Protein AF-A0A150NX97-F1 (afdb_monomer_lite)

Foldseek 3Di:
DDDDDDDDDDPPPDPDDDDDDDDQDADPQQWWDDQFKIKGFPAKAWADAQVDDPVFIKMKTWMKMWTQDQAKDWDAQQLWWKAFPVRDIWGWDDDDDPQDPAAAGHHTDIHGHGGMDIHITMTTDDQATKMKIKRQGDPDVVCVVVVVTRPIIIHIDHNVVHDYCPVVQVLVVVLLCCLQQAVNVQLPRDDDPPPPPPFADDADPDPVPPPVDCDDHPPVPSVVSNVVVLVVQLVVVQVVDDPDRDDPVRSSVVSSVVSHVCSVVDDDDDSDNGDDPPRPPPD

Structure (mmCIF, N/CA/C/O backbone):
data_AF-A0A150NX97-F1
#
_entry.id   AF-A0A150NX97-F1
#
loop_
_atom_site.group_PDB
_atom_site.id
_atom_site.type_symbol
_atom_site.label_atom_id
_atom_site.label_alt_id
_atom_site.label_comp_id
_atom_site.label_asym_id
_atom_site.label_entity_id
_atom_site.label_seq_id
_atom_site.pdbx_PDB_ins_code
_atom_site.Cartn_x
_atom_site.Cartn_y
_atom_site.Cartn_z
_atom_site.occupancy
_atom_site.B_iso_or_equiv
_atom_site.auth_seq_id
_atom_site.auth_comp_id
_atom_site.auth_asym_id
_atom_site.auth_atom_id
_atom_site.pdbx_PDB_model_num
ATOM 1 N N . MET A 1 1 ? -19.294 58.138 2.658 1.00 40.62 1 MET A N 1
ATOM 2 C CA . MET A 1 1 ? -20.436 57.357 2.135 1.00 40.62 1 MET A CA 1
ATOM 3 C C . MET A 1 1 ? -19.925 56.226 1.256 1.00 40.62 1 MET A C 1
ATOM 5 O O . MET A 1 1 ? -19.405 56.509 0.189 1.00 40.62 1 MET A O 1
ATOM 9 N N . LYS A 1 2 ? -20.057 54.980 1.720 1.00 34.53 2 LYS A N 1
ATOM 10 C CA . LYS A 1 2 ? -20.444 53.776 0.959 1.00 34.53 2 LYS A CA 1
ATOM 11 C C . LYS A 1 2 ? -20.536 52.639 1.983 1.00 34.53 2 LYS A C 1
ATOM 13 O O . LYS A 1 2 ? -19.542 52.267 2.591 1.00 34.53 2 LYS A O 1
ATOM 18 N N . LYS A 1 3 ? -21.769 52.215 2.261 1.00 37.72 3 LYS A N 1
ATOM 19 C CA . LYS A 1 3 ? -22.106 51.090 3.139 1.00 37.72 3 LYS A CA 1
ATOM 20 C C . LYS A 1 3 ? -21.869 49.798 2.361 1.00 37.72 3 LYS A C 1
ATOM 22 O O . LYS A 1 3 ? -22.336 49.723 1.228 1.00 37.72 3 LYS A O 1
ATOM 27 N N . ILE A 1 4 ? -21.253 48.795 2.978 1.00 44.50 4 ILE A N 1
ATOM 28 C CA . ILE A 1 4 ? -21.495 47.391 2.634 1.00 44.50 4 ILE A CA 1
ATOM 29 C C . ILE A 1 4 ? -21.712 46.646 3.948 1.00 44.50 4 ILE A C 1
ATOM 31 O O . ILE A 1 4 ? -20.977 46.811 4.917 1.00 44.50 4 ILE A O 1
ATOM 35 N N . LEU A 1 5 ? -22.830 45.943 3.963 1.00 38.41 5 LEU A N 1
ATOM 36 C CA . LEU A 1 5 ? -23.486 45.266 5.063 1.00 38.41 5 LEU A CA 1
ATOM 37 C C . LEU A 1 5 ? -23.188 43.763 4.946 1.00 38.41 5 LEU A C 1
ATOM 39 O O . LEU A 1 5 ? -23.222 43.237 3.836 1.00 38.41 5 LEU A O 1
ATOM 43 N N . SER A 1 6 ? -23.033 43.118 6.108 1.00 31.05 6 SER A N 1
ATOM 44 C CA . SER A 1 6 ? -23.403 41.715 6.388 1.00 31.05 6 SER A CA 1
ATOM 45 C C . SER A 1 6 ? -22.501 40.603 5.806 1.00 31.05 6 SER A C 1
ATOM 47 O O . SER A 1 6 ? -21.826 40.803 4.812 1.00 31.05 6 SER A O 1
ATOM 49 N N . TYR A 1 7 ? -22.385 39.389 6.355 1.00 34.53 7 TYR A N 1
ATOM 50 C CA . TYR A 1 7 ? -23.131 38.653 7.380 1.00 34.53 7 TYR A CA 1
ATOM 51 C C . TYR A 1 7 ? -22.152 37.769 8.171 1.00 34.53 7 TYR A C 1
ATOM 53 O O . TYR A 1 7 ? -21.388 36.998 7.595 1.00 34.53 7 TYR A O 1
ATOM 61 N N . SER A 1 8 ? -22.229 37.839 9.496 1.00 39.56 8 SER A N 1
ATOM 62 C CA . SER A 1 8 ? -21.724 36.825 10.418 1.00 39.56 8 SER A CA 1
ATOM 63 C C . SER A 1 8 ? -22.666 35.620 10.361 1.00 39.56 8 SER A C 1
ATOM 65 O O . SER A 1 8 ? -23.838 35.747 10.709 1.00 39.56 8 SER A O 1
ATOM 67 N N . ALA A 1 9 ? -22.172 34.456 9.948 1.00 35.88 9 ALA A N 1
ATOM 68 C CA . ALA A 1 9 ? -22.879 33.189 10.101 1.00 35.88 9 ALA A CA 1
ATOM 69 C C . ALA A 1 9 ? -22.038 32.272 10.994 1.00 35.88 9 ALA A C 1
ATOM 71 O O . ALA A 1 9 ? -21.157 31.552 10.532 1.00 35.88 9 ALA A O 1
ATOM 72 N N . LEU A 1 10 ? -22.311 32.339 12.301 1.00 31.98 10 LEU A N 1
ATOM 73 C CA . LEU A 1 10 ? -22.037 31.236 13.217 1.00 31.98 10 LEU A CA 1
ATOM 74 C C . LEU A 1 10 ? -22.868 30.039 12.734 1.00 31.98 10 LEU A C 1
ATOM 76 O O . LEU A 1 10 ? -24.088 30.042 12.888 1.00 31.98 10 LEU A O 1
ATOM 80 N N . LEU A 1 11 ? -22.227 29.009 12.191 1.00 32.22 11 LEU A N 1
ATOM 81 C CA . LEU A 1 11 ? -22.834 27.683 12.108 1.00 32.22 11 LEU A CA 1
ATOM 82 C C . LEU A 1 11 ? -22.484 26.920 13.387 1.00 32.22 11 LEU A C 1
ATOM 84 O O . LEU A 1 11 ? -21.517 26.169 13.462 1.00 32.22 11 LEU A O 1
ATOM 88 N N . LEU A 1 12 ? -23.294 27.165 14.418 1.00 32.88 12 LEU A N 1
ATOM 89 C CA . LEU A 1 12 ? -23.494 26.250 15.537 1.00 32.88 12 LEU A CA 1
ATOM 90 C C . LEU A 1 12 ? -24.233 25.018 14.997 1.00 32.88 12 LEU A C 1
ATOM 92 O O . LEU A 1 12 ? -25.461 25.011 14.943 1.00 32.88 12 LEU A O 1
ATOM 96 N N . SER A 1 13 ? -23.508 23.978 14.580 1.00 32.91 13 SER A N 1
ATOM 97 C CA . SER A 1 13 ? -24.125 22.666 14.375 1.00 32.91 13 SER A CA 1
ATOM 98 C C . SER A 1 13 ? -24.290 21.998 15.738 1.00 32.91 13 SER A C 1
ATOM 100 O O . SER A 1 13 ? -23.352 21.445 16.316 1.00 32.91 13 SER A O 1
ATOM 102 N N . THR A 1 14 ? -25.494 22.110 16.276 1.00 31.14 14 THR A N 1
ATOM 103 C CA . THR A 1 14 ? -25.955 21.418 17.473 1.00 31.14 14 THR A CA 1
ATOM 104 C C . THR A 1 14 ? -25.887 19.903 17.256 1.00 31.14 14 THR A C 1
ATOM 106 O O . THR A 1 14 ? -26.652 19.343 16.474 1.00 31.14 14 THR A O 1
ATOM 109 N N . LEU A 1 15 ? -24.983 19.215 17.966 1.00 31.42 15 LEU A N 1
ATOM 110 C CA . LEU A 1 15 ? -25.108 17.771 18.164 1.00 31.42 15 LEU A CA 1
ATOM 111 C C . LEU A 1 15 ? -26.380 17.534 18.982 1.00 31.42 15 LEU A C 1
ATOM 113 O O . LEU A 1 15 ? -26.430 17.835 20.176 1.00 31.42 15 LEU A O 1
ATOM 117 N N . ALA A 1 16 ? -27.418 17.015 18.333 1.00 32.16 16 ALA A N 1
ATOM 118 C CA . ALA A 1 16 ? -28.579 16.497 19.029 1.00 32.16 16 ALA A CA 1
ATOM 119 C C . ALA A 1 16 ? -28.155 15.257 19.833 1.00 32.16 16 ALA A C 1
ATOM 121 O O . ALA A 1 16 ? -27.844 14.204 19.279 1.00 32.16 16 ALA A O 1
ATOM 122 N N . LEU A 1 17 ? -28.139 15.407 21.157 1.00 34.91 17 LEU A N 1
ATOM 123 C CA . LEU A 1 17 ? -28.172 14.302 22.104 1.00 34.91 17 LEU A CA 1
ATOM 124 C C . LEU A 1 17 ? -29.482 13.532 21.898 1.00 34.91 17 LEU A C 1
ATOM 126 O O . LEU A 1 17 ? -30.558 14.071 22.151 1.00 34.91 17 LEU A O 1
ATOM 130 N N . VAL A 1 18 ? -29.394 12.266 21.492 1.00 33.72 18 VAL A N 1
ATOM 131 C CA . VAL A 1 18 ? -30.476 11.300 21.707 1.00 33.72 18 VAL A CA 1
ATOM 132 C C . VAL A 1 18 ? -30.041 10.369 22.829 1.00 33.72 18 VAL A C 1
ATOM 134 O O . VAL A 1 18 ? -29.070 9.623 22.715 1.00 33.72 18 VAL A O 1
ATOM 137 N N . ALA A 1 19 ? -30.753 10.488 23.943 1.00 27.67 19 ALA A N 1
ATOM 138 C CA . ALA A 1 19 ? -30.593 9.695 25.145 1.00 27.67 19 ALA A CA 1
ATOM 139 C C . ALA A 1 19 ? -31.348 8.354 25.057 1.00 27.67 19 ALA A C 1
ATOM 141 O O . ALA A 1 19 ? -32.422 8.276 24.471 1.00 27.67 19 ALA A O 1
ATOM 142 N N . CYS A 1 20 ? -30.778 7.356 25.744 1.00 28.20 20 CYS A N 1
ATOM 143 C CA . CYS A 1 20 ? -31.352 6.106 26.265 1.00 28.20 20 CYS A CA 1
ATOM 144 C C . CYS A 1 20 ? -32.075 5.134 25.312 1.00 28.20 20 CYS A C 1
ATOM 146 O O . CYS A 1 20 ? -33.243 5.289 24.973 1.00 28.20 20 CYS A O 1
ATOM 148 N N . GLY A 1 21 ? -31.401 4.011 25.053 1.00 24.34 21 GLY A N 1
ATOM 149 C CA . GLY A 1 21 ? -31.996 2.767 24.572 1.00 24.34 21 GLY A CA 1
ATOM 150 C C . GLY A 1 21 ? -30.907 1.727 24.330 1.00 24.34 21 GLY A C 1
ATOM 151 O O . GLY A 1 21 ? -30.270 1.723 23.284 1.00 24.34 21 GLY A O 1
ATOM 152 N N . SER A 1 22 ? -30.652 0.874 25.318 1.00 36.47 22 SER A N 1
ATOM 153 C CA . SER A 1 22 ? -29.710 -0.246 25.258 1.00 36.47 22 SER A CA 1
ATOM 154 C C . SER A 1 22 ? -30.036 -1.202 24.106 1.00 36.47 22 SER A C 1
ATOM 156 O O . SER A 1 22 ? -30.915 -2.047 24.222 1.00 36.47 22 SER A O 1
ATOM 158 N N . SER A 1 23 ? -29.312 -1.072 22.996 1.00 28.42 23 SER A N 1
ATOM 159 C CA . SER A 1 23 ? -29.046 -2.137 22.022 1.00 28.42 23 SER A CA 1
ATOM 160 C C . SER A 1 23 ? -27.896 -1.691 21.113 1.00 28.42 23 SER A C 1
ATOM 162 O O . SER A 1 23 ? -27.943 -0.615 20.519 1.00 28.42 23 SER A O 1
ATOM 164 N N . LYS A 1 24 ? -26.827 -2.498 21.059 1.00 37.28 24 LYS A N 1
ATOM 165 C CA . LYS A 1 24 ? -25.703 -2.349 20.123 1.00 37.28 24 LYS A CA 1
ATOM 166 C C . LYS A 1 24 ? -26.268 -2.249 18.699 1.00 37.28 24 LYS A C 1
ATOM 168 O O . LYS A 1 24 ? -26.710 -3.252 18.148 1.00 37.28 24 LYS A O 1
ATOM 173 N N . LYS A 1 25 ? -26.269 -1.049 18.115 1.00 29.30 25 LYS A N 1
ATOM 174 C CA . LYS A 1 25 ? -26.489 -0.856 16.679 1.00 29.30 25 LYS A CA 1
ATOM 175 C C . LYS A 1 25 ? -25.139 -0.966 15.981 1.00 29.30 25 LYS A C 1
ATOM 177 O O . LYS A 1 25 ? -24.274 -0.120 16.191 1.00 29.30 25 LYS A O 1
ATOM 182 N N . ALA A 1 26 ? -24.979 -2.004 15.165 1.00 34.41 26 ALA A N 1
ATOM 183 C CA . ALA A 1 26 ? -23.977 -2.012 14.109 1.00 34.41 26 ALA A CA 1
ATOM 184 C C . ALA A 1 26 ? -24.237 -0.793 13.208 1.00 34.41 26 ALA A C 1
ATOM 186 O O . ALA A 1 26 ? -25.373 -0.548 12.805 1.00 34.41 26 ALA A O 1
ATOM 187 N N . SER A 1 27 ? -23.210 0.020 12.997 1.00 37.00 27 SER A N 1
ATOM 188 C CA . SER A 1 27 ? -23.302 1.294 12.288 1.00 37.00 27 SER A CA 1
ATOM 189 C C . SER A 1 27 ? -23.028 1.095 10.802 1.00 37.00 27 SER A C 1
ATOM 191 O O . SER A 1 27 ? -21.950 0.638 10.426 1.00 37.00 27 SER A O 1
ATOM 193 N N . ASP A 1 28 ? -23.991 1.482 9.968 1.00 48.56 28 ASP A N 1
ATOM 194 C CA . ASP A 1 28 ? -23.920 1.442 8.500 1.00 48.56 28 ASP A CA 1
ATOM 195 C C . ASP A 1 28 ? -22.892 2.425 7.890 1.00 48.56 28 ASP A C 1
ATOM 197 O O . ASP A 1 28 ? -22.652 2.383 6.689 1.00 48.56 28 ASP A O 1
ATOM 201 N N . ASN A 1 29 ? -22.232 3.275 8.692 1.00 53.91 29 ASN A N 1
ATOM 202 C CA . ASN A 1 29 ? -21.315 4.329 8.219 1.00 53.91 29 ASN A CA 1
ATOM 203 C C . ASN A 1 29 ? -19.839 4.094 8.596 1.00 53.91 29 ASN A C 1
ATOM 205 O O . ASN A 1 29 ? -19.090 5.049 8.814 1.00 53.91 29 ASN A O 1
ATOM 209 N N . GLY A 1 30 ? -19.417 2.834 8.746 1.00 81.06 30 GLY A N 1
ATOM 210 C CA . GLY A 1 30 ? -18.010 2.493 9.001 1.00 81.06 30 GLY A CA 1
ATOM 211 C C . GLY A 1 30 ? -17.450 3.071 10.306 1.00 81.06 30 GLY A C 1
ATOM 212 O O . GLY A 1 30 ? -16.241 3.156 10.458 1.00 81.06 30 GLY A O 1
ATOM 213 N N . THR A 1 31 ? -18.307 3.499 11.239 1.00 91.62 31 THR A N 1
ATOM 214 C CA . THR A 1 31 ? -17.921 4.124 12.514 1.00 91.62 31 THR A CA 1
ATOM 215 C C . THR A 1 31 ? -18.678 3.468 13.651 1.00 91.62 31 THR A C 1
ATOM 217 O O . THR A 1 31 ? -19.902 3.530 13.664 1.00 91.62 31 THR A O 1
ATOM 220 N N . ALA A 1 32 ? -17.992 2.899 14.632 1.00 93.12 32 ALA A N 1
ATOM 221 C CA . ALA A 1 32 ? -18.603 2.329 15.827 1.00 93.12 32 ALA A CA 1
ATOM 222 C C . ALA A 1 32 ? -18.015 2.970 17.087 1.00 93.12 32 ALA A C 1
ATOM 224 O O . ALA A 1 32 ? -16.915 3.519 17.077 1.00 93.12 32 ALA A O 1
ATOM 225 N N . SER A 1 33 ? -18.752 2.931 18.193 1.00 92.12 33 SER A N 1
ATOM 226 C CA . SER A 1 33 ? -18.283 3.511 19.449 1.00 92.12 33 SER A CA 1
ATOM 227 C C . SER A 1 33 ? -18.821 2.780 20.671 1.00 92.12 33 SER A C 1
ATOM 229 O O . SER A 1 33 ? -19.862 2.121 20.640 1.00 92.12 33 SER A O 1
ATOM 231 N N . ASN A 1 34 ? -18.089 2.918 21.769 1.00 88.88 34 ASN A N 1
ATOM 232 C CA . ASN A 1 34 ? -18.514 2.565 23.114 1.00 88.88 34 ASN A CA 1
ATOM 233 C C . ASN A 1 34 ? -18.229 3.749 24.063 1.00 88.88 34 ASN A C 1
ATOM 235 O O . ASN A 1 34 ? -17.967 4.871 23.624 1.00 88.88 34 ASN A O 1
ATOM 239 N N . SER A 1 35 ? -18.300 3.535 25.381 1.00 87.19 35 SER A N 1
ATOM 240 C CA . SER A 1 35 ? -18.064 4.617 26.350 1.00 87.19 35 SER A CA 1
ATOM 241 C C . SER A 1 35 ? -16.623 5.133 26.377 1.00 87.19 35 SER A C 1
ATOM 243 O O . SER A 1 35 ? -16.382 6.211 26.910 1.00 87.19 35 SER A O 1
ATOM 245 N N . ASN A 1 36 ? -15.674 4.358 25.856 1.00 88.50 36 ASN A N 1
ATOM 246 C CA . ASN A 1 36 ? -14.242 4.594 26.002 1.00 88.50 36 ASN A CA 1
ATOM 247 C C . ASN A 1 36 ? -13.598 5.000 24.676 1.00 88.50 36 ASN A C 1
ATOM 249 O O . ASN A 1 36 ? -12.713 5.854 24.665 1.00 88.50 36 ASN A O 1
ATOM 253 N N . PHE A 1 37 ? -14.078 4.456 23.561 1.00 91.62 37 PHE A N 1
ATOM 254 C CA . PHE A 1 37 ? -13.489 4.644 22.246 1.00 91.62 37 PHE A CA 1
ATOM 255 C C . PHE A 1 37 ? -14.552 4.859 21.174 1.00 91.62 37 PHE A C 1
ATOM 257 O O . PHE A 1 37 ? -15.676 4.366 21.260 1.00 91.62 37 PHE A O 1
ATOM 264 N N . GLU A 1 38 ? -14.169 5.601 20.148 1.00 94.12 38 GLU A N 1
ATOM 265 C CA . GLU A 1 38 ? -14.884 5.720 18.883 1.00 94.12 38 GLU A CA 1
ATOM 266 C C . GLU A 1 38 ? -13.883 5.361 17.786 1.00 94.12 38 GLU A C 1
ATOM 268 O O . GLU A 1 38 ? -12.771 5.885 17.766 1.00 94.12 38 GLU A O 1
ATOM 273 N N . VAL A 1 39 ? -14.249 4.413 16.932 1.00 94.94 39 VAL A N 1
ATOM 274 C CA . VAL A 1 39 ? -13.399 3.870 15.874 1.00 94.94 39 VAL A CA 1
ATOM 275 C C . VAL A 1 39 ? -14.120 4.061 14.557 1.00 94.94 39 VAL A C 1
ATOM 277 O O . VAL A 1 39 ? -15.331 3.857 14.477 1.00 94.94 39 VAL A O 1
ATOM 280 N N . SER A 1 40 ? -13.389 4.448 13.521 1.00 94.19 40 SER A N 1
ATOM 281 C CA . SER A 1 40 ? -13.933 4.559 12.175 1.00 94.19 40 SER A CA 1
ATOM 282 C C . SER A 1 40 ? -12.958 4.070 11.119 1.00 94.19 40 SER A C 1
ATOM 284 O O . SER A 1 40 ? -11.756 4.281 11.237 1.00 94.19 40 SER A O 1
ATOM 286 N N . VAL A 1 41 ? -13.494 3.444 10.079 1.00 93.62 41 VAL A N 1
ATOM 287 C CA . VAL A 1 41 ? -12.803 3.147 8.827 1.00 93.62 41 VAL A CA 1
ATOM 288 C C . VAL A 1 41 ? -13.185 4.258 7.856 1.00 93.62 41 VAL A C 1
ATOM 290 O O . VAL A 1 41 ? -14.333 4.333 7.420 1.00 93.62 41 VAL A O 1
ATOM 293 N N . LYS A 1 42 ? -12.250 5.175 7.594 1.00 88.06 42 LYS A N 1
ATOM 294 C CA . LYS A 1 42 ? -12.486 6.355 6.746 1.00 88.06 42 LYS A CA 1
ATOM 295 C C . LYS A 1 42 ? -12.409 6.024 5.264 1.00 88.06 42 LYS A C 1
ATOM 297 O O . LYS A 1 42 ? -13.170 6.585 4.485 1.00 88.06 42 LYS A O 1
ATOM 302 N N . ASP A 1 43 ? -11.485 5.139 4.912 1.00 86.44 43 ASP A N 1
ATOM 303 C CA . ASP A 1 43 ? -11.196 4.738 3.543 1.00 86.44 43 ASP A CA 1
ATOM 304 C C . ASP A 1 43 ? -10.465 3.386 3.530 1.00 86.44 43 ASP A C 1
ATOM 306 O O . ASP A 1 43 ? -10.062 2.876 4.584 1.00 86.44 43 ASP A O 1
ATOM 310 N N . GLY A 1 44 ? -10.279 2.809 2.347 1.00 85.94 44 GLY A N 1
ATOM 311 C CA . GLY A 1 44 ? -9.483 1.608 2.144 1.00 85.94 44 GLY A CA 1
ATOM 312 C C . GLY A 1 44 ? -8.994 1.472 0.706 1.00 85.94 44 GLY A C 1
ATOM 313 O O . GLY A 1 44 ? -9.628 1.949 -0.229 1.00 85.94 44 GLY A O 1
ATOM 314 N N . MET A 1 45 ? -7.851 0.816 0.526 1.00 84.44 45 MET A N 1
ATOM 315 C CA . MET A 1 45 ? -7.272 0.578 -0.797 1.00 84.44 45 MET A CA 1
ATOM 316 C C . MET A 1 45 ? -6.517 -0.744 -0.841 1.00 84.44 45 MET A C 1
ATOM 318 O O . MET A 1 45 ? -5.874 -1.135 0.138 1.00 84.44 45 MET A O 1
ATOM 322 N N . PHE A 1 46 ? -6.563 -1.416 -1.989 1.00 85.38 46 PHE A N 1
ATOM 323 C CA . PHE A 1 46 ? -5.714 -2.576 -2.218 1.00 85.38 46 PHE A CA 1
ATOM 324 C C . PHE A 1 46 ? -4.258 -2.145 -2.423 1.00 85.38 46 PHE A C 1
ATOM 326 O O . PHE A 1 46 ? -3.966 -1.180 -3.130 1.00 85.38 46 PHE A O 1
ATOM 333 N N . VAL A 1 47 ? -3.341 -2.858 -1.773 1.00 82.69 47 VAL A N 1
ATOM 334 C CA . VAL A 1 47 ? -1.899 -2.584 -1.789 1.00 82.69 47 VAL A CA 1
ATOM 335 C C . VAL A 1 47 ? -1.110 -3.848 -2.109 1.00 82.69 47 VAL A C 1
ATOM 337 O O . VAL A 1 47 ? -1.624 -4.960 -2.013 1.00 82.69 47 VAL A O 1
ATOM 340 N N . LEU A 1 48 ? 0.160 -3.678 -2.475 1.00 81.06 48 LEU A N 1
ATOM 341 C CA . LEU A 1 48 ? 1.088 -4.785 -2.678 1.00 81.06 48 LEU A CA 1
ATOM 342 C C . LEU A 1 48 ? 2.321 -4.575 -1.788 1.00 81.06 48 LEU A C 1
ATOM 344 O O . LEU A 1 48 ? 3.248 -3.862 -2.191 1.00 81.06 48 LEU A O 1
ATOM 348 N N . PRO A 1 49 ? 2.333 -5.141 -0.567 1.00 77.00 49 PRO A N 1
ATOM 349 C CA . PRO A 1 49 ? 3.475 -5.024 0.325 1.00 77.00 49 PRO A CA 1
ATOM 350 C C . PRO A 1 49 ? 4.715 -5.684 -0.291 1.00 77.00 49 PRO A C 1
ATOM 352 O O . PRO A 1 49 ? 4.628 -6.676 -1.009 1.00 77.00 49 PRO A O 1
ATOM 355 N N . LYS A 1 50 ? 5.890 -5.112 -0.017 1.00 71.06 50 LYS A N 1
ATOM 356 C CA . LYS A 1 50 ? 7.147 -5.475 -0.691 1.00 71.06 50 LYS A CA 1
ATOM 357 C C . LYS A 1 50 ? 7.562 -6.933 -0.470 1.00 71.06 50 LYS A C 1
ATOM 359 O O . LYS A 1 50 ? 8.073 -7.561 -1.396 1.00 71.06 50 LYS A O 1
ATOM 364 N N . ASP A 1 51 ? 7.416 -7.406 0.760 1.00 73.38 51 ASP A N 1
ATOM 365 C CA . ASP A 1 51 ? 7.968 -8.683 1.218 1.00 73.38 51 ASP A CA 1
ATOM 366 C C . ASP A 1 51 ? 6.892 -9.784 1.301 1.00 73.38 51 ASP A C 1
ATOM 368 O O . ASP A 1 51 ? 7.148 -10.860 1.833 1.00 73.38 51 ASP A O 1
ATOM 372 N N . GLU A 1 52 ? 5.707 -9.516 0.747 1.00 78.94 52 GLU A N 1
ATOM 373 C CA . GLU A 1 52 ? 4.525 -10.374 0.824 1.00 78.94 52 GLU A CA 1
ATOM 374 C C . GLU A 1 52 ? 4.199 -11.043 -0.526 1.00 78.94 52 GLU A C 1
ATOM 376 O O . GLU A 1 52 ? 4.702 -10.647 -1.585 1.00 78.94 52 GLU A O 1
ATOM 381 N N . ASP A 1 53 ? 3.369 -12.090 -0.501 1.00 78.00 53 ASP A N 1
ATOM 382 C CA . ASP A 1 53 ? 3.038 -12.884 -1.687 1.00 78.00 53 ASP A CA 1
ATOM 383 C C . ASP A 1 53 ? 2.175 -12.094 -2.680 1.00 78.00 53 ASP A C 1
ATOM 385 O O . ASP A 1 53 ? 1.011 -11.788 -2.444 1.00 78.00 53 ASP A O 1
ATOM 389 N N . SER A 1 54 ? 2.719 -11.832 -3.867 1.00 76.19 54 SER A N 1
ATOM 390 C CA . SER A 1 54 ? 2.010 -11.108 -4.926 1.00 76.19 54 SER A CA 1
ATOM 391 C C . SER A 1 54 ? 0.767 -11.793 -5.510 1.00 76.19 54 SER A C 1
ATOM 393 O O . SER A 1 54 ? 0.072 -11.169 -6.317 1.00 76.19 54 SER A O 1
ATOM 395 N N . SER A 1 55 ? 0.515 -13.059 -5.162 1.00 81.19 55 SER A N 1
ATOM 396 C CA . SER A 1 55 ? -0.699 -13.796 -5.525 1.00 81.19 55 SER A CA 1
ATOM 397 C C . SER A 1 55 ? -1.851 -13.599 -4.532 1.00 81.19 55 SER A C 1
ATOM 399 O O . SER A 1 55 ? -3.007 -13.841 -4.890 1.00 81.19 55 SER A O 1
ATOM 401 N N . SER A 1 56 ? -1.554 -13.098 -3.332 1.00 89.31 56 SER A N 1
ATOM 402 C CA . SER A 1 56 ? -2.538 -12.724 -2.320 1.00 89.31 56 SER A CA 1
ATOM 403 C C . SER A 1 56 ? -3.049 -11.296 -2.526 1.00 89.31 56 SER A C 1
ATOM 405 O O . SER A 1 56 ? -2.498 -10.500 -3.290 1.00 89.31 56 SER A O 1
ATOM 407 N N . SER A 1 57 ? -4.156 -10.967 -1.859 1.00 91.25 57 SER A N 1
ATOM 408 C CA . SER A 1 57 ? -4.746 -9.626 -1.884 1.00 91.25 57 SER A CA 1
ATOM 409 C C . SER A 1 57 ? -4.578 -8.960 -0.526 1.00 91.25 57 SER A C 1
ATOM 411 O O . SER A 1 57 ? -4.917 -9.548 0.498 1.00 91.25 57 SER A O 1
ATOM 413 N N . TYR A 1 58 ? -4.092 -7.720 -0.518 1.00 91.69 58 TYR A N 1
ATOM 414 C CA . TYR A 1 58 ? -3.854 -6.977 0.716 1.00 91.69 58 TYR A CA 1
ATOM 415 C C . TYR A 1 58 ? -4.658 -5.690 0.728 1.00 91.69 58 TYR A C 1
ATOM 417 O O . TYR A 1 58 ? -4.609 -4.918 -0.227 1.00 91.69 58 TYR A O 1
ATOM 425 N N . LEU A 1 59 ? -5.381 -5.452 1.817 1.00 91.62 59 LEU A N 1
ATOM 426 C CA . LEU A 1 59 ? -6.222 -4.278 2.003 1.00 91.62 59 LEU A CA 1
ATOM 427 C C . LEU A 1 59 ? -5.628 -3.393 3.097 1.00 91.62 59 LEU A C 1
ATOM 429 O O . LEU A 1 59 ? -5.515 -3.804 4.253 1.00 91.62 59 LEU A O 1
ATOM 433 N N . ALA A 1 60 ? -5.265 -2.168 2.728 1.00 90.25 60 ALA A N 1
ATOM 434 C CA . ALA A 1 60 ? -4.902 -1.117 3.663 1.00 90.25 60 ALA A CA 1
ATOM 435 C C . ALA A 1 60 ? -6.162 -0.339 4.051 1.00 90.25 60 ALA A C 1
ATOM 437 O O . ALA A 1 60 ? -6.778 0.302 3.205 1.00 90.25 60 ALA A O 1
ATOM 438 N N . LEU A 1 61 ? -6.536 -0.374 5.328 1.00 91.69 61 LEU A N 1
ATOM 439 C CA . LEU A 1 61 ? -7.677 0.356 5.877 1.00 91.69 61 LEU A CA 1
ATOM 440 C C . LEU A 1 61 ? -7.191 1.615 6.591 1.00 91.69 61 LEU A C 1
ATOM 442 O O . LEU A 1 61 ? -6.352 1.521 7.488 1.00 91.69 61 LEU A O 1
ATOM 446 N N . GLN A 1 62 ? -7.733 2.782 6.239 1.00 90.75 62 GLN A N 1
ATOM 447 C CA . GLN A 1 62 ? -7.483 4.015 6.981 1.00 90.75 62 GLN A CA 1
ATOM 448 C C . GLN A 1 62 ? -8.375 4.042 8.223 1.00 90.75 62 GLN A C 1
ATOM 450 O O . GLN A 1 62 ? -9.558 4.385 8.160 1.00 90.75 62 GLN A O 1
ATOM 455 N N . VAL A 1 63 ? -7.799 3.679 9.364 1.00 93.12 63 VAL A N 1
ATOM 456 C CA . VAL A 1 63 ? -8.504 3.611 10.642 1.00 93.12 63 VAL A CA 1
ATOM 457 C C . VAL A 1 63 ? -8.262 4.901 11.418 1.00 93.12 63 VAL A C 1
ATOM 459 O O . VAL A 1 63 ? -7.131 5.364 11.541 1.00 93.12 63 VAL A O 1
ATOM 462 N N . GLU A 1 64 ? -9.322 5.483 11.969 1.00 93.38 64 GLU A N 1
ATOM 463 C CA . GLU A 1 64 ? -9.253 6.565 12.947 1.00 93.38 64 GLU A CA 1
ATOM 464 C C . GLU A 1 64 ? -9.798 6.077 14.288 1.00 93.38 64 GLU A C 1
ATOM 466 O O . GLU A 1 64 ? -10.912 5.559 14.364 1.00 93.38 64 GLU A O 1
ATOM 471 N N . ILE A 1 65 ? -9.016 6.278 15.348 1.00 94.25 65 ILE A N 1
ATOM 472 C CA . ILE A 1 65 ? -9.366 5.935 16.724 1.00 94.25 65 ILE A CA 1
ATOM 473 C C . ILE A 1 65 ? -9.391 7.215 17.542 1.00 94.25 65 ILE A C 1
ATOM 475 O O . ILE A 1 65 ? -8.414 7.966 17.582 1.00 94.25 65 ILE A O 1
ATOM 479 N N . LYS A 1 66 ? -10.492 7.435 18.250 1.00 94.44 66 LYS A N 1
ATOM 480 C CA . LYS A 1 66 ? -10.684 8.547 19.171 1.00 94.44 66 LYS A CA 1
ATOM 481 C C . LYS A 1 66 ? -10.794 8.045 20.600 1.00 94.44 66 LYS A C 1
ATOM 483 O O . LYS A 1 66 ? -11.565 7.134 20.907 1.00 94.44 66 LYS A O 1
ATOM 488 N N . ASN A 1 67 ? -10.047 8.691 21.489 1.00 93.31 67 ASN A N 1
ATOM 489 C CA . ASN A 1 67 ? -10.072 8.402 22.913 1.00 93.31 67 ASN A CA 1
ATOM 490 C C . ASN A 1 67 ? -11.162 9.229 23.614 1.00 93.31 67 ASN A C 1
ATOM 492 O O . ASN A 1 67 ? -10.992 10.427 23.848 1.00 93.31 67 ASN A O 1
ATOM 496 N N . ASN A 1 68 ? -12.264 8.577 23.987 1.00 91.50 68 ASN A N 1
ATOM 497 C CA . ASN A 1 68 ? -13.355 9.181 24.758 1.00 91.50 68 ASN A CA 1
ATOM 498 C C . ASN A 1 68 ? -13.162 9.041 26.280 1.00 91.50 68 ASN A C 1
ATOM 500 O O . ASN A 1 68 ? -13.954 9.592 27.049 1.00 91.50 68 ASN A O 1
ATOM 504 N N . ARG A 1 69 ? -12.110 8.345 26.733 1.00 87.94 69 ARG A N 1
ATOM 505 C CA . ARG A 1 69 ? -11.751 8.237 28.154 1.00 87.94 69 ARG A CA 1
ATOM 506 C C . ARG A 1 69 ? -11.259 9.581 28.684 1.00 87.94 69 ARG A C 1
ATOM 508 O O . ARG A 1 69 ? -10.887 10.493 27.948 1.00 87.94 69 ARG A O 1
ATOM 515 N N . ASP A 1 70 ? -11.238 9.706 30.003 1.00 87.56 70 ASP A N 1
ATOM 516 C CA . ASP A 1 70 ? -10.781 10.899 30.711 1.00 87.56 70 ASP A CA 1
ATOM 517 C C . ASP A 1 70 ? -9.254 10.986 30.883 1.00 87.56 70 ASP A C 1
ATOM 519 O O . ASP A 1 70 ? -8.750 12.034 31.290 1.00 87.56 70 ASP A O 1
ATOM 523 N N . LYS A 1 71 ? -8.525 9.923 30.533 1.00 87.88 71 LYS A N 1
ATOM 524 C CA . LYS A 1 71 ? -7.063 9.812 30.612 1.00 87.88 71 LYS A CA 1
ATOM 525 C C . LYS A 1 71 ? -6.452 9.544 29.240 1.00 87.88 71 LYS A C 1
ATOM 527 O O . LYS A 1 71 ? -7.142 9.112 28.320 1.00 87.88 71 LYS A O 1
ATOM 532 N N . GLN A 1 72 ? -5.152 9.807 29.108 1.00 89.44 72 GLN A N 1
ATOM 533 C CA . GLN A 1 72 ? -4.372 9.371 27.948 1.00 89.44 72 GLN A CA 1
ATOM 534 C C . GLN A 1 72 ? -4.401 7.845 27.842 1.00 89.44 72 GLN A C 1
ATOM 536 O O . GLN A 1 72 ? -4.451 7.155 28.857 1.00 89.44 72 GLN A O 1
ATOM 541 N N . PHE A 1 73 ? -4.373 7.342 26.614 1.00 86.44 73 PHE A N 1
ATOM 542 C CA . PHE A 1 73 ? -4.416 5.920 26.332 1.00 86.44 73 PHE A CA 1
ATOM 543 C C . PHE A 1 73 ? -3.383 5.558 25.262 1.00 86.44 73 PHE A C 1
ATOM 545 O O . PHE A 1 73 ? -3.271 6.276 24.272 1.00 86.44 73 PHE A O 1
ATOM 552 N N . SER A 1 74 ? -2.647 4.468 25.464 1.00 87.50 74 SER A N 1
ATOM 553 C CA . SER A 1 74 ? -1.636 3.966 24.531 1.00 87.50 74 SER A CA 1
ATOM 554 C C . SER A 1 74 ? -2.085 2.633 23.952 1.00 87.50 74 SER A C 1
ATOM 556 O O . SER A 1 74 ? -2.639 1.810 24.676 1.00 87.50 74 SER A O 1
ATOM 558 N N . PHE A 1 75 ? -1.838 2.414 22.667 1.00 87.06 75 PHE A N 1
ATOM 559 C CA . PHE A 1 75 ? -2.174 1.164 21.990 1.00 87.06 75 PHE A CA 1
ATOM 560 C C . PHE A 1 75 ? -1.092 0.772 20.991 1.00 87.06 75 PHE A C 1
ATOM 562 O O . PHE A 1 75 ? -0.129 1.498 20.734 1.00 87.06 75 PHE A O 1
ATOM 569 N N . THR A 1 76 ? -1.263 -0.417 20.440 1.00 86.38 76 THR A N 1
ATOM 570 C CA . THR A 1 76 ? -0.426 -0.980 19.392 1.00 86.38 76 THR A CA 1
ATOM 571 C C . THR A 1 76 ? -1.304 -1.376 18.214 1.00 86.38 76 THR A C 1
ATOM 573 O O . THR A 1 76 ? -2.500 -1.623 18.370 1.00 86.38 76 THR A O 1
ATOM 576 N N . ASN A 1 77 ? -0.721 -1.499 17.024 1.00 85.31 77 ASN A N 1
ATOM 577 C CA . ASN A 1 77 ? -1.450 -2.007 15.861 1.00 85.31 77 ASN A CA 1
ATOM 578 C C . ASN A 1 77 ? -2.063 -3.406 16.091 1.00 85.31 77 ASN A C 1
ATOM 580 O O . ASN A 1 77 ? -3.091 -3.708 15.504 1.00 85.31 77 ASN A O 1
ATOM 584 N N . ARG A 1 78 ? -1.504 -4.224 16.996 1.00 86.62 78 ARG A N 1
ATOM 585 C CA . ARG A 1 78 ? -2.050 -5.537 17.393 1.00 86.62 78 ARG A CA 1
ATOM 586 C C . ARG A 1 78 ? -3.356 -5.463 18.179 1.00 86.62 78 ARG A C 1
ATOM 588 O O . ARG A 1 78 ? -4.036 -6.478 18.302 1.00 86.62 78 ARG A O 1
ATOM 595 N N . ASP A 1 79 ? -3.697 -4.294 18.718 1.00 89.69 79 ASP A N 1
ATOM 596 C CA . ASP A 1 79 ? -5.007 -4.049 19.323 1.00 89.69 79 ASP A CA 1
ATOM 597 C C . ASP A 1 79 ? -6.084 -3.797 18.250 1.00 89.69 79 ASP A C 1
ATOM 599 O O . ASP A 1 79 ? -7.269 -3.763 18.581 1.00 89.69 79 ASP A O 1
ATOM 603 N N . ILE A 1 80 ? -5.681 -3.636 16.979 1.00 92.44 80 ILE A N 1
ATOM 604 C CA . ILE A 1 80 ? -6.545 -3.502 15.804 1.00 92.44 80 ILE A CA 1
ATOM 605 C C . ILE A 1 80 ? -6.473 -4.810 15.007 1.00 92.44 80 ILE A C 1
ATOM 607 O O . ILE A 1 80 ? -5.491 -5.111 14.328 1.00 92.44 80 ILE A O 1
ATOM 611 N N . THR A 1 81 ? -7.520 -5.616 15.093 1.00 92.62 81 THR A N 1
ATOM 612 C CA . THR A 1 81 ? -7.525 -6.995 14.584 1.00 92.62 81 THR A CA 1
ATOM 613 C C . THR A 1 81 ? -8.684 -7.199 13.634 1.00 92.62 81 THR A C 1
ATOM 615 O O . THR A 1 81 ? -9.746 -6.616 13.834 1.00 92.62 81 THR A O 1
ATOM 618 N N . LEU A 1 82 ? -8.487 -8.010 12.602 1.00 95.69 82 LEU A N 1
ATOM 619 C CA . LEU A 1 82 ? -9.541 -8.352 11.662 1.00 95.69 82 LEU A CA 1
ATOM 620 C C . LEU A 1 82 ? -9.959 -9.805 11.914 1.00 95.69 82 LEU A C 1
ATOM 622 O O . LEU A 1 82 ? -9.101 -10.664 12.095 1.00 95.69 82 LEU A O 1
ATOM 626 N N . TYR A 1 83 ? -11.256 -10.084 11.945 1.00 95.69 83 TYR A N 1
ATOM 627 C CA . TYR A 1 83 ? -11.799 -11.440 12.034 1.00 95.69 83 TYR A CA 1
ATOM 628 C C . TYR A 1 83 ? -12.543 -11.771 10.751 1.00 95.69 83 TYR A C 1
ATOM 630 O O . TYR A 1 83 ? -13.275 -10.932 10.221 1.00 95.69 83 TYR A O 1
ATOM 638 N N . ASN A 1 84 ? -12.322 -12.974 10.227 1.00 94.25 84 ASN A N 1
ATOM 639 C CA . ASN A 1 84 ? -13.053 -13.471 9.065 1.00 94.25 84 ASN A CA 1
ATOM 640 C C . ASN A 1 84 ? -14.416 -14.064 9.474 1.00 94.25 84 ASN A C 1
ATOM 642 O O . ASN A 1 84 ? -14.744 -14.152 10.653 1.00 94.25 84 ASN A O 1
ATOM 646 N N . GLU A 1 85 ? -15.209 -14.520 8.502 1.00 92.19 85 GLU A N 1
ATOM 647 C CA . GLU A 1 85 ? -16.542 -15.105 8.747 1.00 92.19 85 GLU A CA 1
ATOM 648 C C . GLU A 1 85 ? -16.543 -16.381 9.613 1.00 92.19 85 GLU A C 1
ATOM 650 O O . GLU A 1 85 ? -17.605 -16.831 10.040 1.00 92.19 85 GLU A O 1
ATOM 655 N N . LYS A 1 86 ? -15.375 -16.990 9.852 1.00 94.38 86 LYS A N 1
ATOM 656 C CA . LYS A 1 86 ? -15.198 -18.161 10.724 1.00 94.38 86 LYS A CA 1
ATOM 657 C C . LYS A 1 86 ? -14.719 -17.778 12.127 1.00 94.38 86 LYS A C 1
ATOM 659 O O . LYS A 1 86 ? -14.312 -18.660 12.879 1.00 94.38 86 LYS A O 1
ATOM 664 N N . ASP A 1 87 ? -14.722 -16.485 12.451 1.00 91.56 87 ASP A N 1
ATOM 665 C CA . ASP A 1 87 ? -14.147 -15.916 13.672 1.00 91.56 87 ASP A CA 1
ATOM 666 C C . ASP A 1 87 ? -12.640 -16.216 13.831 1.00 91.56 87 ASP A C 1
ATOM 668 O O . ASP A 1 87 ? -12.089 -16.181 14.934 1.00 91.56 87 ASP A O 1
ATOM 672 N N . GLU A 1 88 ? -11.937 -16.503 12.728 1.00 95.25 88 GLU A N 1
ATOM 673 C CA . GLU A 1 88 ? -10.487 -16.683 12.738 1.00 95.25 88 GLU A CA 1
ATOM 674 C C . GLU A 1 88 ? -9.807 -15.314 12.658 1.00 95.25 88 GLU A C 1
ATOM 676 O O . GLU A 1 88 ? -10.163 -14.456 11.842 1.00 95.25 88 GLU A O 1
ATOM 681 N N . LYS A 1 89 ? -8.801 -15.122 13.513 1.00 93.88 89 LYS A N 1
ATOM 682 C CA . LYS A 1 89 ? -8.039 -13.880 13.592 1.00 93.88 89 LYS A CA 1
ATOM 683 C C . LYS A 1 89 ? -7.097 -13.739 12.394 1.00 93.88 89 LYS A C 1
ATOM 685 O O . LYS A 1 89 ? -6.284 -14.622 12.133 1.00 93.88 89 LYS A O 1
ATOM 690 N N . VAL A 1 90 ? -7.147 -12.579 11.751 1.00 94.38 90 VAL A N 1
ATOM 691 C CA . VAL A 1 90 ? -6.193 -12.104 10.750 1.00 94.38 90 VAL A CA 1
ATOM 692 C C . VAL A 1 90 ? -5.370 -10.983 11.382 1.00 94.38 90 VAL A C 1
ATOM 694 O O . VAL A 1 90 ? -5.891 -9.933 11.775 1.00 94.38 90 VAL A O 1
ATOM 697 N N . GLU A 1 91 ? -4.074 -11.231 11.540 1.00 86.88 91 GLU A N 1
ATOM 698 C CA . GLU A 1 91 ? -3.147 -10.261 12.123 1.00 86.88 91 GLU A CA 1
ATOM 699 C C . GLU A 1 91 ? -2.771 -9.182 11.097 1.00 86.88 91 GLU A C 1
ATOM 701 O O . GLU A 1 91 ? -2.680 -9.471 9.901 1.00 86.88 91 GLU A O 1
ATOM 706 N N . PRO A 1 92 ? -2.532 -7.937 11.541 1.00 90.38 92 PRO A N 1
ATOM 707 C CA . PRO A 1 92 ? -2.054 -6.891 10.653 1.00 90.38 92 PRO A CA 1
ATOM 708 C C . PRO A 1 92 ? -0.616 -7.165 10.199 1.00 90.38 92 PRO A C 1
ATOM 710 O O . PRO A 1 92 ? 0.242 -7.570 10.988 1.00 90.38 92 PRO A O 1
ATOM 713 N N . ILE A 1 93 ? -0.339 -6.868 8.934 1.00 87.81 93 ILE A N 1
ATOM 714 C CA . ILE A 1 93 ? 0.997 -6.932 8.344 1.00 87.81 93 ILE A CA 1
ATOM 715 C C . ILE A 1 93 ? 1.800 -5.731 8.822 1.00 87.81 93 ILE A C 1
ATOM 717 O O . ILE A 1 93 ? 1.323 -4.590 8.843 1.00 87.81 93 ILE A O 1
ATOM 721 N N . GLN A 1 94 ? 3.043 -5.986 9.218 1.00 81.00 94 GLN A N 1
ATOM 722 C CA . GLN A 1 94 ? 3.910 -4.940 9.721 1.00 81.00 94 GLN A CA 1
ATOM 723 C C . GLN A 1 94 ? 4.537 -4.157 8.567 1.00 81.00 94 GLN A C 1
ATOM 725 O O . GLN A 1 94 ? 5.473 -4.609 7.914 1.00 81.00 94 GLN A O 1
ATOM 730 N N . MET A 1 95 ? 4.025 -2.950 8.350 1.00 76.06 95 MET A N 1
ATOM 731 C CA . MET A 1 95 ? 4.548 -2.013 7.363 1.00 76.06 95 MET A CA 1
ATOM 732 C C . MET A 1 95 ? 5.555 -1.077 8.031 1.00 76.06 95 MET A C 1
ATOM 734 O O . MET A 1 95 ? 5.214 -0.382 8.986 1.00 76.06 95 MET A O 1
ATOM 738 N N . TYR A 1 96 ? 6.782 -1.033 7.514 1.00 65.75 96 TYR A N 1
ATOM 739 C CA . TYR A 1 96 ? 7.781 -0.042 7.904 1.00 65.75 96 TYR A CA 1
ATOM 740 C C . TYR A 1 96 ? 8.116 0.840 6.706 1.00 65.75 96 TYR A C 1
ATOM 742 O O . TYR A 1 96 ? 8.732 0.379 5.745 1.00 65.75 96 TYR A O 1
ATOM 750 N N . GLU A 1 97 ? 7.762 2.119 6.788 1.00 62.31 97 GLU A N 1
ATOM 751 C CA . GLU A 1 97 ? 8.280 3.136 5.878 1.00 62.31 97 GLU A CA 1
ATOM 752 C C . GLU A 1 97 ? 8.833 4.317 6.660 1.00 62.31 97 GLU A C 1
ATOM 754 O O . GLU A 1 97 ? 8.183 4.880 7.536 1.00 62.31 97 GLU A O 1
ATOM 759 N N . SER A 1 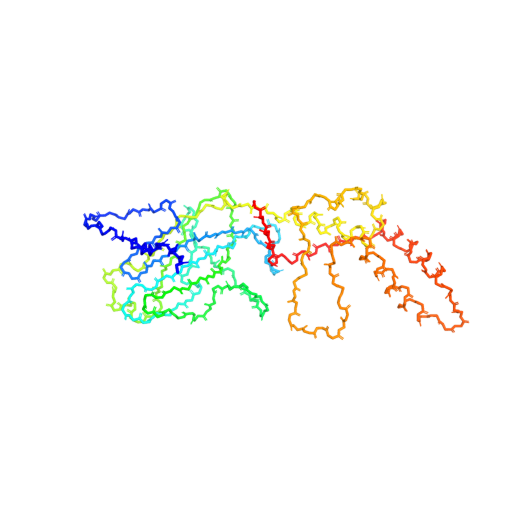98 ? 10.079 4.657 6.350 1.00 51.31 98 SER A N 1
ATOM 760 C CA . SER A 1 98 ? 10.843 5.716 7.006 1.00 51.31 98 SER A CA 1
ATOM 761 C C . SER A 1 98 ? 10.703 7.084 6.328 1.00 51.31 98 SER A C 1
ATOM 763 O O . SER A 1 98 ? 11.222 8.064 6.854 1.00 51.31 98 SER A O 1
ATOM 765 N N . ASP A 1 99 ? 10.053 7.148 5.166 1.00 53.22 99 ASP A N 1
ATOM 766 C CA . ASP A 1 99 ? 10.078 8.275 4.224 1.00 53.22 99 ASP A CA 1
ATOM 767 C C . ASP A 1 99 ? 8.687 8.757 3.771 1.00 53.22 99 ASP A C 1
ATOM 769 O O . ASP A 1 99 ? 8.581 9.796 3.117 1.00 53.22 99 ASP A O 1
ATOM 773 N N . SER A 1 100 ? 7.596 8.064 4.113 1.00 53.38 100 SER A N 1
ATOM 774 C CA . SER A 1 100 ? 6.296 8.403 3.541 1.00 53.38 100 SER A CA 1
ATOM 775 C C . SER A 1 100 ? 5.517 9.446 4.347 1.00 53.38 100 SER A C 1
ATOM 777 O O . SER A 1 100 ? 5.395 9.416 5.571 1.00 53.38 100 SER A O 1
ATOM 779 N N . LYS A 1 101 ? 4.894 10.379 3.612 1.00 61.28 101 LYS A N 1
ATOM 780 C CA . LYS A 1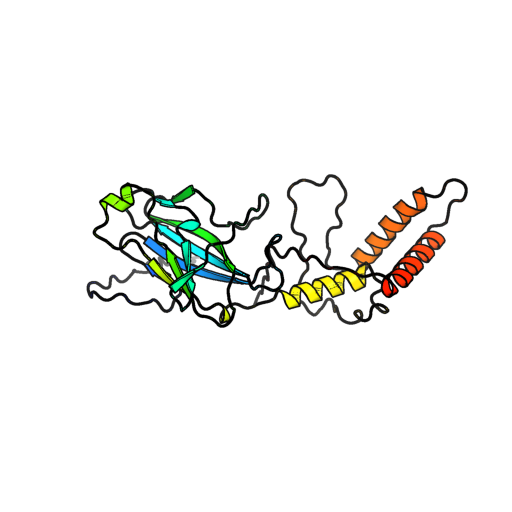 101 ? 3.853 11.303 4.111 1.00 61.28 101 LYS A CA 1
ATOM 781 C C . LYS A 1 101 ? 2.624 10.575 4.657 1.00 61.28 101 LYS A C 1
ATOM 783 O O . LYS A 1 101 ? 1.707 11.216 5.172 1.00 61.28 101 LYS A O 1
ATOM 788 N N . THR A 1 102 ? 2.580 9.261 4.505 1.00 70.00 102 THR A N 1
ATOM 789 C CA . THR A 1 102 ? 1.459 8.456 4.921 1.00 70.00 102 THR A CA 1
ATOM 790 C C . THR A 1 102 ? 1.771 7.745 6.219 1.00 70.00 102 THR A C 1
ATOM 792 O O . THR A 1 102 ? 2.756 7.030 6.360 1.00 70.00 102 THR A O 1
ATOM 795 N N . LYS A 1 103 ? 0.873 7.929 7.179 1.00 78.38 103 LYS A N 1
ATOM 796 C CA . LYS A 1 103 ? 1.000 7.341 8.500 1.00 78.38 103 LYS A CA 1
ATOM 797 C C . LYS A 1 103 ? 0.412 5.929 8.505 1.00 78.38 103 LYS A C 1
ATOM 799 O O . LYS A 1 103 ? -0.797 5.774 8.334 1.00 78.38 103 LYS A O 1
ATOM 804 N N . PHE A 1 104 ? 1.241 4.921 8.750 1.00 84.62 104 PHE A N 1
ATOM 805 C CA . PHE A 1 104 ? 0.781 3.607 9.205 1.00 84.62 104 PHE A CA 1
ATOM 806 C C . PHE A 1 104 ? 0.605 3.627 10.727 1.00 84.62 104 PHE A C 1
ATOM 808 O O . PHE A 1 104 ? 1.302 4.372 11.421 1.00 84.62 104 PHE A O 1
ATOM 815 N N . MET A 1 105 ? -0.345 2.852 11.251 1.00 85.69 105 MET A N 1
ATOM 816 C CA . MET A 1 105 ? -0.478 2.698 12.700 1.00 85.69 105 MET A CA 1
ATOM 817 C C . MET A 1 105 ? 0.724 1.929 13.233 1.00 85.69 105 MET A C 1
ATOM 819 O O . MET A 1 105 ? 0.940 0.772 12.868 1.00 85.69 105 MET A O 1
ATOM 823 N N . ASP A 1 106 ? 1.487 2.585 14.099 1.00 73.06 106 ASP A N 1
ATOM 824 C CA . ASP A 1 106 ? 2.717 2.045 14.662 1.00 73.06 106 ASP A CA 1
ATOM 825 C C . ASP A 1 106 ? 2.526 1.607 16.121 1.00 73.06 106 ASP A C 1
ATOM 827 O O . ASP A 1 106 ? 1.519 1.873 16.786 1.00 73.06 106 ASP A O 1
ATOM 831 N N . TYR A 1 107 ? 3.522 0.895 16.620 1.00 66.44 107 TYR A N 1
ATOM 832 C CA . TYR A 1 107 ? 3.639 0.477 17.994 1.00 66.44 107 TYR A CA 1
ATOM 833 C C . TYR A 1 107 ? 3.833 1.682 18.931 1.00 66.44 107 TYR A C 1
ATOM 835 O O . TYR A 1 107 ? 4.821 2.407 18.838 1.00 66.44 107 TYR A O 1
ATOM 843 N N . GLY A 1 108 ? 2.930 1.858 19.901 1.00 69.88 108 GLY A N 1
ATOM 844 C CA . GLY A 1 108 ? 3.103 2.827 20.990 1.00 69.88 108 GLY A CA 1
ATOM 845 C C . GLY A 1 108 ? 2.461 4.197 20.765 1.00 69.88 108 GLY A C 1
ATOM 846 O O . GLY A 1 108 ? 2.717 5.122 21.546 1.00 69.88 108 GLY A O 1
ATOM 847 N N . ASP A 1 109 ? 1.598 4.339 19.755 1.00 78.06 109 ASP A N 1
ATOM 848 C CA . ASP A 1 109 ? 0.788 5.545 19.594 1.00 78.06 109 ASP A CA 1
ATOM 849 C C . ASP A 1 109 ? -0.034 5.801 20.870 1.00 78.06 109 ASP A C 1
ATOM 851 O O . ASP A 1 109 ? -0.641 4.906 21.465 1.00 78.06 109 ASP A O 1
ATOM 855 N N . SER A 1 110 ? -0.024 7.056 21.321 1.00 87.00 110 SER A N 1
ATOM 856 C CA . SER A 1 110 ? -0.695 7.475 22.549 1.00 87.00 110 SER A CA 1
ATOM 857 C C . SER A 1 110 ? -1.644 8.632 22.274 1.00 87.00 110 SER A C 1
ATOM 859 O O . SER A 1 110 ? -1.251 9.679 21.765 1.00 87.00 110 SER A O 1
ATOM 861 N N . ILE A 1 111 ? -2.903 8.463 22.658 1.00 91.19 111 ILE A N 1
ATOM 862 C CA . ILE A 1 111 ? -3.999 9.376 22.356 1.00 91.19 111 ILE A CA 1
ATOM 863 C C . ILE A 1 111 ? -4.435 10.073 23.647 1.00 91.19 111 ILE A C 1
ATOM 865 O O . ILE A 1 111 ? -4.938 9.439 24.578 1.00 91.19 111 ILE A O 1
ATOM 869 N N . SER A 1 112 ? -4.263 11.392 23.730 1.00 93.31 112 SER A N 1
ATOM 870 C CA . SER A 1 112 ? -4.787 12.186 24.851 1.00 93.31 112 SER A CA 1
ATOM 871 C C . SER A 1 112 ? -6.324 12.215 24.867 1.00 93.31 112 SER A C 1
ATOM 873 O O . SER A 1 112 ? -6.973 11.971 23.850 1.00 93.31 112 SER A O 1
ATOM 875 N N . LYS A 1 113 ? -6.916 12.572 26.014 1.00 93.31 113 LYS A N 1
ATOM 876 C CA . LYS A 1 113 ? -8.372 12.720 26.181 1.00 93.31 113 LYS A CA 1
ATOM 877 C C . LYS A 1 113 ? -9.004 13.552 25.058 1.00 93.31 113 LYS A C 1
ATOM 879 O O . LYS A 1 113 ? -8.598 14.690 24.816 1.00 93.31 113 LYS A O 1
ATOM 884 N N . GLY A 1 114 ? -10.042 13.002 24.431 1.00 93.00 114 GLY A N 1
ATOM 885 C CA . GLY A 1 114 ? -10.836 13.656 23.391 1.00 93.00 114 GLY A CA 1
ATOM 886 C C . GLY A 1 114 ? -10.096 13.885 22.073 1.00 93.00 114 GLY A C 1
ATOM 887 O O . GLY A 1 114 ? -10.601 14.618 21.223 1.00 93.00 114 GLY A O 1
ATOM 888 N N . LYS A 1 115 ? -8.895 13.321 21.907 1.00 96.19 115 LYS A N 1
ATOM 889 C CA . LYS A 1 115 ? -8.118 13.391 20.667 1.00 96.19 115 LYS A CA 1
ATOM 890 C C . LYS A 1 115 ? -8.302 12.121 19.845 1.00 96.19 115 LYS A C 1
ATOM 892 O O . LYS A 1 115 ? -8.751 11.099 20.366 1.00 96.19 115 LYS A O 1
ATOM 897 N N . SER A 1 116 ? -7.928 12.223 18.576 1.00 94.50 116 SER A N 1
ATOM 898 C CA . SER A 1 116 ? -7.948 11.122 17.623 1.00 94.50 116 SER A CA 1
ATOM 899 C C . SER A 1 116 ? -6.569 10.911 17.023 1.00 94.50 116 SER A C 1
ATOM 901 O O . SER A 1 116 ? -5.772 11.846 16.926 1.00 94.50 116 SER A O 1
ATOM 903 N N . VAL A 1 117 ? -6.321 9.686 16.587 1.00 92.06 117 VAL A N 1
ATOM 904 C CA . VAL A 1 117 ? -5.210 9.321 15.716 1.00 92.06 117 VAL A CA 1
ATOM 905 C C . VAL A 1 117 ? -5.778 8.602 14.502 1.00 92.06 117 VAL A C 1
ATOM 907 O O . VAL A 1 117 ? -6.719 7.824 14.638 1.00 92.06 117 VAL A O 1
ATOM 910 N N . ALA A 1 118 ? -5.219 8.873 13.328 1.00 90.00 118 ALA A N 1
ATOM 911 C CA . ALA A 1 118 ? -5.588 8.212 12.086 1.00 90.00 118 ALA A CA 1
ATOM 912 C C . ALA A 1 118 ? -4.339 7.667 11.394 1.00 90.00 118 ALA A C 1
ATOM 914 O O . ALA A 1 118 ? -3.274 8.287 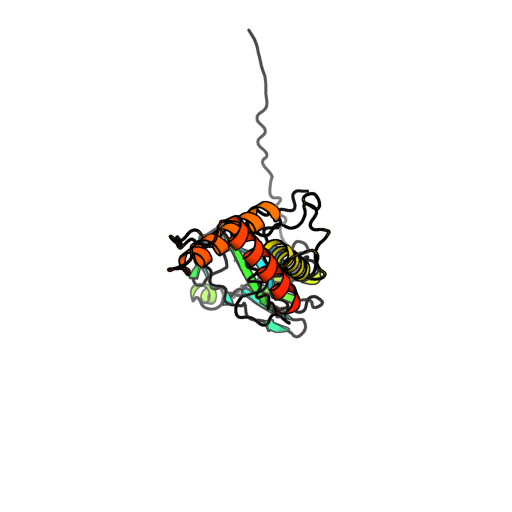11.453 1.00 90.00 118 ALA A O 1
ATOM 915 N N . GLY A 1 119 ? -4.479 6.518 10.746 1.00 87.25 119 GLY A N 1
ATOM 916 C CA . GLY A 1 119 ? -3.386 5.825 10.081 1.00 87.25 119 GLY A CA 1
ATOM 917 C C . GLY A 1 119 ? -3.858 4.546 9.404 1.00 87.25 119 GLY A C 1
ATOM 918 O O . GLY A 1 119 ? -4.958 4.061 9.667 1.00 87.25 119 GLY A O 1
ATOM 919 N N . TYR A 1 120 ? -3.029 4.014 8.515 1.00 88.94 120 TYR A N 1
ATOM 920 C CA . TYR A 1 120 ? -3.327 2.782 7.796 1.00 88.94 120 TYR A CA 1
ATOM 921 C C . TYR A 1 120 ? -2.939 1.540 8.597 1.00 88.94 120 TYR A C 1
ATOM 923 O O . TYR A 1 120 ? -1.888 1.504 9.238 1.00 88.94 120 TYR A O 1
ATOM 931 N N . VAL A 1 121 ? -3.770 0.506 8.501 1.00 91.44 121 VAL A N 1
ATOM 932 C CA . VAL A 1 121 ? -3.468 -0.859 8.947 1.00 91.44 121 VAL A CA 1
ATOM 933 C C . VAL A 1 121 ? -3.698 -1.797 7.770 1.00 91.44 121 VAL A C 1
ATOM 935 O O . VAL A 1 121 ? -4.691 -1.644 7.062 1.00 91.44 121 VAL A O 1
ATOM 938 N N . VAL A 1 122 ? -2.777 -2.727 7.526 1.00 91.38 122 VAL A N 1
ATOM 939 C CA . VAL A 1 122 ? -2.792 -3.584 6.332 1.00 91.38 122 VAL A CA 1
ATOM 940 C C . VAL A 1 122 ? -3.069 -5.027 6.726 1.00 91.38 122 VAL A C 1
ATOM 942 O O . VAL A 1 122 ? -2.455 -5.524 7.665 1.00 91.38 122 VAL A O 1
ATOM 945 N N . TYR A 1 123 ? -3.959 -5.695 5.996 1.00 94.00 123 TYR A N 1
ATOM 946 C CA . TYR A 1 123 ? -4.323 -7.096 6.214 1.00 94.00 123 TYR A CA 1
ATOM 947 C C . TYR A 1 123 ? -4.299 -7.870 4.899 1.00 94.00 123 TYR A C 1
ATOM 949 O O . TYR A 1 123 ? -4.650 -7.321 3.855 1.00 94.00 123 TYR A O 1
ATOM 957 N N . GLU A 1 124 ? -3.943 -9.151 4.956 1.00 95.00 124 GLU A N 1
ATOM 958 C CA . GLU A 1 124 ? -4.255 -10.097 3.883 1.00 95.00 124 GLU A CA 1
ATOM 959 C C . GLU A 1 124 ? -5.750 -10.437 3.924 1.00 95.00 124 GLU A C 1
ATOM 961 O O . GLU A 1 124 ? -6.291 -10.751 4.985 1.00 95.00 124 GLU A O 1
ATOM 966 N N . VAL A 1 125 ? -6.437 -10.345 2.785 1.00 95.31 125 VAL A N 1
ATOM 967 C CA . VAL A 1 125 ? -7.888 -10.546 2.693 1.00 95.31 125 VAL A CA 1
ATOM 968 C C . VAL A 1 125 ? -8.279 -11.341 1.450 1.00 95.31 125 VAL A C 1
ATOM 970 O O . VAL A 1 125 ? -7.632 -11.268 0.409 1.00 95.31 125 VAL A O 1
ATOM 973 N N . ASP A 1 126 ? -9.408 -12.038 1.527 1.00 94.94 126 ASP A N 1
ATOM 974 C CA . ASP A 1 126 ? -10.182 -12.453 0.362 1.00 94.94 126 ASP A CA 1
ATOM 975 C C . ASP A 1 126 ? -11.121 -11.302 -0.027 1.00 94.94 126 ASP A C 1
ATOM 977 O O . ASP A 1 126 ? -11.899 -10.801 0.790 1.00 94.94 126 ASP A O 1
ATOM 981 N N . LYS A 1 127 ? -11.060 -10.884 -1.293 1.00 91.75 127 LYS A N 1
ATOM 982 C CA . LYS A 1 127 ? -11.836 -9.762 -1.839 1.00 91.75 127 LYS A CA 1
ATOM 983 C C . LYS A 1 127 ? -13.351 -9.946 -1.720 1.00 91.75 127 LYS A C 1
ATOM 985 O O . LYS A 1 127 ? -14.073 -8.953 -1.690 1.00 91.75 127 LYS A O 1
ATOM 990 N N . ASN A 1 128 ? -13.831 -11.189 -1.687 1.00 92.38 128 ASN A N 1
ATOM 991 C CA . ASN A 1 128 ? -15.260 -11.506 -1.699 1.00 92.38 128 ASN A CA 1
ATOM 992 C C . ASN A 1 128 ? -15.812 -11.903 -0.323 1.00 92.38 128 ASN A C 1
ATOM 994 O O . ASN A 1 128 ? -17.023 -12.099 -0.194 1.00 92.38 128 ASN A O 1
ATOM 998 N N . ALA A 1 129 ? -14.956 -12.030 0.691 1.00 94.38 129 ALA A N 1
ATOM 999 C CA . ALA A 1 129 ? -15.366 -12.382 2.046 1.00 94.38 129 ALA A CA 1
ATOM 1000 C C . ALA A 1 129 ? -15.825 -11.150 2.841 1.00 94.38 129 ALA A C 1
ATOM 1002 O O . ALA A 1 129 ? -15.528 -10.009 2.485 1.00 94.38 129 ALA A O 1
ATOM 1003 N N . LYS A 1 130 ? -16.551 -11.367 3.942 1.00 94.38 130 LYS A N 1
ATOM 1004 C CA . LYS A 1 130 ? -16.846 -10.321 4.929 1.00 94.38 130 LYS A CA 1
ATOM 1005 C C . LYS A 1 130 ? -15.941 -10.460 6.145 1.00 94.38 130 LYS A C 1
ATOM 1007 O O . LYS A 1 130 ? -15.540 -11.558 6.525 1.00 94.38 130 LYS A O 1
ATOM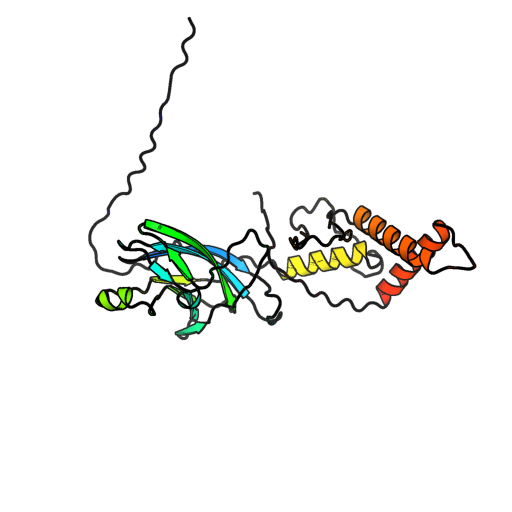 1012 N N . TYR A 1 131 ? -15.650 -9.325 6.764 1.00 96.44 131 TYR A N 1
ATOM 1013 C CA . TYR A 1 131 ? -14.782 -9.253 7.928 1.00 96.44 131 TYR A CA 1
ATOM 1014 C C . TYR A 1 131 ? -15.375 -8.354 9.010 1.00 96.44 131 TYR A C 1
ATOM 1016 O O . TYR A 1 131 ? -16.239 -7.511 8.745 1.00 96.44 131 TYR A O 1
ATOM 1024 N N . GLU A 1 132 ? -14.866 -8.493 10.228 1.00 95.62 132 GLU A N 1
ATOM 1025 C CA . GLU A 1 132 ? -15.120 -7.572 11.330 1.00 95.62 132 GLU A CA 1
ATOM 1026 C C . GLU A 1 132 ? -13.788 -7.039 11.867 1.00 95.62 132 GLU A C 1
ATOM 1028 O O . GLU A 1 132 ? -12.907 -7.795 12.270 1.00 95.62 132 GLU A O 1
ATOM 1033 N N . LEU A 1 133 ? -13.612 -5.719 11.818 1.00 95.75 133 LEU A N 1
ATOM 1034 C CA . LEU A 1 133 ? -12.472 -5.017 12.390 1.00 95.75 133 LEU A CA 1
ATOM 1035 C C . LEU A 1 133 ? -12.778 -4.705 13.850 1.00 95.75 133 LEU A C 1
ATOM 1037 O O . LEU A 1 133 ? -13.718 -3.966 14.143 1.00 95.75 133 LEU A O 1
ATOM 1041 N N . HIS A 1 134 ? -11.954 -5.224 14.746 1.00 93.88 134 HIS A N 1
ATOM 1042 C CA . HIS A 1 134 ? -12.049 -5.026 16.180 1.00 93.88 134 HIS A CA 1
ATOM 1043 C C . HIS A 1 134 ? -10.918 -4.146 16.680 1.00 93.88 134 HIS A C 1
ATOM 1045 O O . HIS A 1 134 ? -9.745 -4.394 16.392 1.00 93.88 134 HIS A O 1
ATOM 1051 N N . PHE A 1 135 ? -11.277 -3.166 17.500 1.00 92.56 135 PHE A N 1
ATOM 1052 C CA . PHE A 1 135 ? -10.348 -2.461 18.363 1.00 92.56 135 PHE A CA 1
ATOM 1053 C C . PHE A 1 135 ? -10.573 -2.897 19.806 1.00 92.56 135 PHE A C 1
ATOM 1055 O O . PHE A 1 135 ? -11.513 -2.444 20.464 1.00 92.56 135 PHE A O 1
ATOM 1062 N N . ALA A 1 136 ? -9.710 -3.787 20.289 1.00 88.75 136 ALA A N 1
ATOM 1063 C CA . ALA A 1 136 ? -9.861 -4.450 21.579 1.00 88.75 136 ALA A CA 1
ATOM 1064 C C . ALA A 1 136 ? -8.569 -4.351 22.404 1.00 88.75 136 ALA A C 1
ATOM 1066 O O . ALA A 1 136 ? -7.877 -5.352 22.613 1.00 88.75 136 ALA A O 1
ATOM 1067 N N . PRO A 1 137 ? -8.222 -3.148 22.895 1.00 84.44 137 PRO A N 1
ATOM 1068 C CA . PRO A 1 137 ? -7.008 -2.984 23.669 1.00 84.44 137 PRO A CA 1
ATOM 1069 C C . PRO A 1 137 ? -7.112 -3.739 24.998 1.00 84.44 137 PRO A C 1
ATOM 1071 O O . PRO A 1 137 ? -8.100 -3.611 25.723 1.00 84.44 137 PRO A O 1
ATOM 1074 N N . SER A 1 138 ? -6.098 -4.549 25.312 1.00 67.56 138 SER A N 1
ATOM 1075 C CA . SER A 1 138 ? -6.139 -5.478 26.460 1.00 67.56 138 SER A CA 1
ATOM 1076 C C . SER A 1 138 ? -4.890 -5.467 27.349 1.00 67.56 138 SER A C 1
ATOM 1078 O O . SER A 1 138 ? -4.919 -5.997 28.464 1.00 67.56 138 SER A O 1
ATOM 1080 N N . PHE A 1 139 ? -3.800 -4.844 26.896 1.00 60.56 139 PHE A N 1
ATOM 1081 C CA . PHE A 1 139 ? -2.490 -4.981 27.537 1.00 60.56 139 PHE A CA 1
ATOM 1082 C C . PHE A 1 139 ? -2.250 -4.062 28.741 1.00 60.56 139 PHE A C 1
ATOM 1084 O O . PHE A 1 139 ? -1.434 -4.405 29.597 1.00 60.56 139 PHE A O 1
ATOM 1091 N N . TYR A 1 140 ? -2.956 -2.936 28.859 1.00 62.28 140 TYR A N 1
ATOM 1092 C CA . TYR A 1 140 ? -2.647 -1.932 29.881 1.00 62.28 140 TYR A CA 1
ATOM 1093 C C . TYR A 1 140 ? -3.515 -2.067 31.147 1.00 62.28 140 TYR A C 1
ATOM 1095 O O . TYR A 1 140 ? -4.708 -2.364 31.093 1.00 62.28 140 TYR A O 1
ATOM 1103 N N . GLU A 1 141 ? -2.904 -1.891 32.323 1.00 56.44 141 GLU A N 1
ATOM 1104 C CA . GLU A 1 141 ? -3.552 -2.096 33.633 1.00 56.44 141 GLU A CA 1
ATOM 1105 C C . GLU A 1 141 ? -4.753 -1.167 33.866 1.00 56.44 141 GLU A C 1
ATOM 1107 O O . GLU A 1 141 ? -5.752 -1.564 34.464 1.00 56.44 141 GLU A O 1
ATOM 1112 N N . ASP A 1 142 ? -4.715 0.038 33.303 1.00 59.34 142 ASP A N 1
ATOM 1113 C CA . ASP A 1 142 ? -5.793 1.027 33.352 1.00 59.34 142 ASP A CA 1
ATOM 1114 C C . ASP A 1 142 ? -7.053 0.593 32.572 1.00 59.34 142 ASP A C 1
ATOM 1116 O O . ASP A 1 142 ? -8.157 1.088 32.829 1.00 59.34 142 ASP A O 1
ATOM 1120 N N . ILE A 1 143 ? -6.908 -0.350 31.636 1.00 57.88 143 ILE A N 1
ATOM 1121 C CA . ILE A 1 143 ? -8.016 -1.029 30.953 1.00 57.88 143 ILE A CA 1
ATOM 1122 C C . ILE A 1 143 ? -8.591 -2.143 31.834 1.00 57.88 143 ILE A C 1
ATOM 1124 O O . ILE A 1 143 ? -9.811 -2.327 31.873 1.00 57.88 143 ILE A O 1
ATOM 1128 N N . LYS A 1 144 ? -7.749 -2.852 32.599 1.00 55.38 144 LYS A N 1
ATOM 1129 C CA . LYS A 1 144 ? -8.192 -3.914 33.519 1.00 55.38 144 LYS A CA 1
ATOM 1130 C C . LYS A 1 144 ? -9.018 -3.368 34.686 1.00 55.38 144 LYS A C 1
ATOM 1132 O O . LYS A 1 144 ? -9.979 -4.017 35.094 1.00 55.38 144 LYS A O 1
ATOM 1137 N N . GLU A 1 145 ? -8.723 -2.165 35.177 1.00 50.88 145 GLU A N 1
ATOM 1138 C CA . GLU A 1 145 ? -9.500 -1.536 36.261 1.00 50.88 145 GLU A CA 1
ATOM 1139 C C . GLU A 1 145 ? -10.920 -1.103 35.846 1.00 50.88 145 GLU A C 1
ATOM 1141 O O . GLU A 1 145 ? -11.807 -0.987 36.689 1.00 50.88 145 GLU A O 1
ATOM 1146 N N . THR A 1 146 ? -11.177 -0.906 34.548 1.00 50.88 146 THR A N 1
ATOM 1147 C CA . THR A 1 146 ? -12.504 -0.535 34.010 1.00 50.88 146 THR A CA 1
ATOM 1148 C C . THR A 1 146 ? -13.283 -1.722 33.420 1.00 50.88 146 THR A C 1
ATOM 1150 O O . THR A 1 146 ? -14.351 -1.526 32.834 1.00 50.88 146 THR A O 1
ATOM 1153 N N . SER A 1 147 ? -12.796 -2.951 33.643 1.00 49.97 147 SER A N 1
ATOM 1154 C CA . SER A 1 147 ? -13.219 -4.249 33.069 1.00 49.97 147 SER A CA 1
ATOM 1155 C C . SER A 1 147 ? -14.698 -4.647 33.195 1.00 49.97 147 SER A C 1
ATOM 1157 O O . SER A 1 147 ? -15.116 -5.625 32.582 1.00 49.97 147 SER A O 1
ATOM 1159 N N . ASN A 1 148 ? -15.532 -3.871 33.890 1.00 51.72 148 ASN A N 1
ATOM 1160 C CA . ASN A 1 148 ? -16.988 -4.056 33.873 1.00 51.72 148 ASN A CA 1
ATOM 1161 C C . ASN A 1 148 ? -17.652 -3.533 32.580 1.00 51.72 148 ASN A C 1
ATOM 1163 O O . ASN A 1 148 ? -18.865 -3.672 32.414 1.00 51.72 148 ASN A O 1
ATOM 1167 N N . LYS A 1 149 ? -16.896 -2.897 31.671 1.00 57.69 149 LYS A N 1
ATOM 1168 C CA . LYS A 1 149 ? -17.386 -2.374 30.387 1.00 57.69 149 LYS A CA 1
ATOM 1169 C C . LYS A 1 149 ? -16.569 -2.967 29.241 1.00 57.69 149 LYS A C 1
ATOM 1171 O O . LYS A 1 149 ? -15.346 -2.902 29.251 1.00 57.69 149 LYS A O 1
ATOM 1176 N N . ASN A 1 150 ? -17.257 -3.544 28.256 1.00 70.81 150 ASN A N 1
ATOM 1177 C CA . ASN A 1 150 ? -16.632 -4.102 27.060 1.00 70.81 150 ASN A CA 1
ATOM 1178 C C . ASN A 1 150 ? -15.903 -2.986 26.278 1.00 70.81 150 ASN A C 1
ATOM 1180 O O . ASN A 1 150 ? -16.557 -2.078 25.764 1.00 70.81 150 ASN A O 1
ATOM 1184 N N . ASN A 1 151 ? -14.569 -3.053 26.237 1.00 78.56 151 ASN A N 1
ATOM 1185 C CA . ASN A 1 151 ? -13.705 -2.095 25.537 1.00 78.56 151 ASN A CA 1
ATOM 1186 C C . ASN A 1 151 ? -13.624 -2.337 24.031 1.00 78.56 151 ASN A C 1
ATOM 1188 O O . ASN A 1 151 ? -13.144 -1.460 23.318 1.00 78.56 151 ASN A O 1
ATOM 1192 N N . ASP A 1 152 ? -14.123 -3.481 23.571 1.00 88.94 152 ASP A N 1
ATOM 1193 C CA . ASP A 1 152 ? -14.158 -3.853 22.168 1.00 88.94 152 ASP A CA 1
ATOM 1194 C C . ASP A 1 152 ? -15.113 -2.948 21.381 1.00 88.94 152 ASP A C 1
ATOM 1196 O O . ASP A 1 152 ? -16.272 -2.725 21.769 1.00 88.94 152 ASP A O 1
ATOM 1200 N N . VAL A 1 153 ? -14.605 -2.416 20.276 1.00 92.38 153 VAL A N 1
ATOM 1201 C CA . VAL A 1 153 ? -15.370 -1.700 19.260 1.00 92.38 153 VAL A CA 1
ATOM 1202 C C . VAL A 1 153 ? -15.197 -2.445 17.948 1.00 92.38 153 VAL A C 1
ATOM 1204 O O . VAL A 1 153 ? -14.077 -2.569 17.460 1.00 92.38 153 VAL A O 1
ATOM 1207 N N . ALA A 1 154 ? -16.313 -2.883 17.370 1.00 93.19 154 ALA A N 1
ATOM 1208 C CA . ALA A 1 154 ? -16.325 -3.729 16.189 1.00 93.19 154 ALA A CA 1
ATOM 1209 C C . ALA A 1 154 ? -17.023 -3.038 15.005 1.00 93.19 154 ALA A C 1
ATOM 1211 O O . ALA A 1 154 ? -18.068 -2.394 15.171 1.00 93.19 154 ALA A O 1
ATOM 1212 N N . ILE A 1 155 ? -16.425 -3.139 13.817 1.00 94.44 155 ILE A N 1
ATOM 1213 C CA . ILE A 1 155 ? -16.887 -2.521 12.569 1.00 94.44 155 ILE A CA 1
ATOM 1214 C C . ILE A 1 155 ? -16.869 -3.574 11.467 1.00 94.44 155 ILE A C 1
ATOM 1216 O O . ILE A 1 155 ? -15.844 -4.194 11.212 1.00 94.44 155 ILE A O 1
ATOM 1220 N N . LYS A 1 156 ? -17.980 -3.729 10.747 1.00 94.44 156 LYS A N 1
ATOM 1221 C CA . LYS A 1 156 ? -18.023 -4.606 9.572 1.00 94.44 156 LYS A CA 1
ATOM 1222 C C . LYS A 1 156 ? -17.188 -4.022 8.437 1.00 94.44 156 LYS A C 1
ATOM 1224 O O . LYS A 1 156 ? -17.389 -2.869 8.055 1.00 94.44 156 LYS A O 1
ATOM 1229 N N . VAL A 1 157 ? -16.316 -4.841 7.867 1.00 94.62 157 VAL A N 1
ATOM 1230 C CA . VAL A 1 157 ? -15.473 -4.511 6.719 1.00 94.62 157 VAL A CA 1
ATOM 1231 C C . VAL A 1 157 ? -15.852 -5.406 5.550 1.00 94.62 157 VAL A C 1
ATOM 1233 O O . VAL A 1 157 ? -16.042 -6.613 5.687 1.00 94.62 157 VAL A O 1
ATOM 1236 N N . ASP A 1 158 ? -15.981 -4.781 4.387 1.00 93.88 158 ASP A N 1
ATOM 1237 C CA . ASP A 1 158 ? -16.339 -5.439 3.142 1.00 93.88 158 ASP A CA 1
ATOM 1238 C C . ASP A 1 158 ? -15.317 -5.062 2.062 1.00 93.88 158 ASP A C 1
ATOM 1240 O O . ASP A 1 158 ? -15.449 -3.989 1.464 1.00 93.88 158 ASP A O 1
ATOM 1244 N N . PRO A 1 159 ? -14.282 -5.895 1.838 1.00 93.25 159 PRO A N 1
ATOM 1245 C CA . PRO A 1 159 ? -13.220 -5.626 0.875 1.00 93.25 159 PRO A CA 1
ATOM 1246 C C . PRO A 1 159 ? -13.726 -5.328 -0.539 1.00 93.25 159 PRO A C 1
ATOM 1248 O O . PRO A 1 159 ? -13.127 -4.509 -1.229 1.00 93.25 159 PRO A O 1
ATOM 1251 N N . SER A 1 160 ? -14.857 -5.911 -0.957 1.00 91.38 160 SER A N 1
ATOM 1252 C CA . SER A 1 160 ? -15.405 -5.713 -2.306 1.00 91.38 160 SER A CA 1
ATOM 1253 C C . SER A 1 160 ? -15.904 -4.288 -2.569 1.00 91.38 160 SER A C 1
ATOM 1255 O O . SER A 1 160 ? -16.307 -3.979 -3.688 1.00 91.38 160 SER A O 1
ATOM 1257 N N . LYS A 1 161 ? -15.964 -3.433 -1.539 1.00 89.69 161 LYS A N 1
ATOM 1258 C CA . LYS A 1 161 ? -16.343 -2.018 -1.667 1.00 89.69 161 LYS A CA 1
ATOM 1259 C C . LYS A 1 161 ? -15.180 -1.117 -2.072 1.00 89.69 161 LYS A C 1
ATOM 1261 O O . LYS A 1 161 ? -15.430 0.036 -2.412 1.00 89.69 161 LYS A O 1
ATOM 1266 N N . TYR A 1 162 ? -13.948 -1.613 -2.004 1.00 85.75 162 TYR A N 1
ATOM 1267 C CA . TYR A 1 162 ? -12.754 -0.852 -2.349 1.00 85.75 162 TYR A CA 1
ATOM 1268 C C . TYR A 1 162 ? -12.298 -1.230 -3.755 1.00 85.75 162 TYR A C 1
ATOM 1270 O O . TYR A 1 162 ? -12.288 -2.406 -4.119 1.00 85.75 162 TYR A O 1
ATOM 1278 N N . GLU A 1 163 ? -11.945 -0.231 -4.559 1.00 77.56 163 GLU A N 1
ATOM 1279 C CA . GLU A 1 163 ? -11.440 -0.471 -5.909 1.00 77.56 163 GLU A CA 1
ATOM 1280 C C . GLU A 1 163 ? -10.023 -1.060 -5.848 1.00 77.56 163 GLU A C 1
ATOM 1282 O O . GLU A 1 163 ? -9.185 -0.642 -5.042 1.00 77.56 163 GLU A O 1
ATOM 1287 N N . ASP A 1 164 ? -9.759 -2.053 -6.699 1.00 81.44 164 ASP A N 1
ATOM 1288 C CA . ASP A 1 164 ? -8.433 -2.643 -6.860 1.00 81.44 164 ASP A CA 1
ATOM 1289 C C . ASP A 1 164 ? -7.821 -2.219 -8.195 1.00 81.44 164 ASP A C 1
ATOM 1291 O O . ASP A 1 164 ? -8.249 -2.662 -9.262 1.00 81.44 164 ASP A O 1
ATOM 1295 N N . HIS A 1 165 ? -6.785 -1.386 -8.115 1.00 75.56 165 HIS A N 1
ATOM 1296 C CA . HIS A 1 165 ? -6.038 -0.883 -9.267 1.00 75.56 165 HIS A CA 1
ATOM 1297 C C . HIS A 1 165 ? -4.649 -1.520 -9.405 1.00 75.56 165 HIS A C 1
ATOM 1299 O O . HIS A 1 165 ? -3.829 -1.024 -10.178 1.00 75.56 165 HIS A O 1
ATOM 1305 N N . ILE A 1 166 ? -4.333 -2.593 -8.667 1.00 77.19 166 ILE A N 1
ATOM 1306 C CA . ILE A 1 166 ? -2.990 -3.195 -8.682 1.00 77.19 166 ILE A CA 1
ATOM 1307 C C . ILE A 1 166 ? -2.625 -3.689 -10.086 1.00 77.19 166 ILE A C 1
ATOM 1309 O O . ILE A 1 166 ? -1.523 -3.414 -10.567 1.00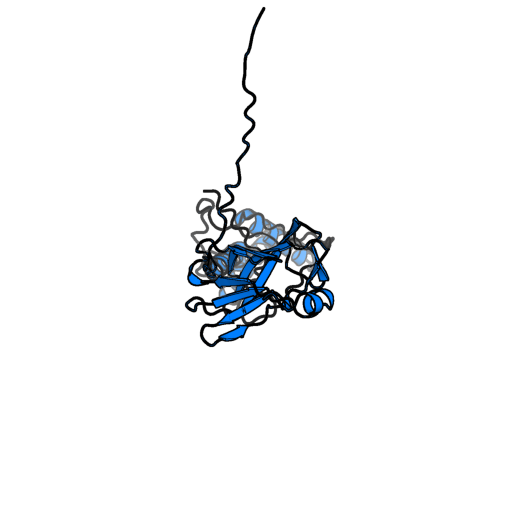 77.19 166 ILE A O 1
ATOM 1313 N N . ASP A 1 167 ? -3.532 -4.390 -10.765 1.00 78.38 167 ASP A N 1
ATOM 1314 C CA . ASP A 1 167 ? -3.265 -4.919 -12.107 1.00 78.38 167 ASP A CA 1
ATOM 1315 C C . ASP A 1 167 ? -3.200 -3.806 -13.160 1.00 78.38 167 ASP A C 1
ATOM 1317 O O . ASP A 1 167 ? -2.343 -3.838 -14.045 1.00 78.38 167 ASP A O 1
ATOM 1321 N N . GLU A 1 168 ? -4.026 -2.766 -13.018 1.00 74.38 168 GLU A N 1
ATOM 1322 C CA . GLU A 1 168 ? -3.949 -1.565 -13.855 1.00 74.38 168 GLU A CA 1
ATOM 1323 C C . GLU A 1 168 ? -2.593 -0.864 -13.685 1.00 74.38 168 GLU A C 1
ATOM 1325 O O . GLU A 1 168 ? -1.942 -0.518 -14.673 1.00 74.38 168 GLU A O 1
ATOM 1330 N N . ALA A 1 169 ? -2.119 -0.717 -12.444 1.00 73.00 169 ALA A N 1
ATOM 1331 C CA . ALA A 1 169 ? -0.819 -0.132 -12.139 1.00 73.00 169 ALA A CA 1
ATOM 1332 C C . ALA A 1 169 ? 0.340 -0.978 -12.696 1.00 73.00 169 ALA A C 1
ATOM 1334 O O . ALA A 1 169 ? 1.275 -0.425 -13.285 1.00 73.00 169 ALA A O 1
ATOM 1335 N N . LYS A 1 170 ? 0.273 -2.313 -12.575 1.00 75.06 170 LYS A N 1
ATOM 1336 C CA . LYS A 1 170 ? 1.251 -3.236 -13.179 1.00 75.06 170 LYS A CA 1
ATOM 1337 C C . LYS A 1 170 ? 1.299 -3.080 -14.698 1.00 75.06 170 LYS A C 1
ATOM 1339 O O . LYS A 1 170 ? 2.386 -2.977 -15.265 1.00 75.06 170 LYS A O 1
ATOM 1344 N N . GLU A 1 171 ? 0.145 -3.013 -15.355 1.00 75.44 171 GLU A N 1
ATOM 1345 C CA . GLU A 1 171 ? 0.060 -2.843 -16.808 1.00 75.44 171 GLU A CA 1
ATOM 1346 C C . GLU A 1 171 ? 0.577 -1.476 -17.272 1.00 75.44 171 GLU A C 1
ATOM 1348 O O . GLU A 1 171 ? 1.295 -1.391 -18.270 1.00 75.44 171 GLU A O 1
ATOM 1353 N N . VAL A 1 172 ? 0.276 -0.398 -16.544 1.00 74.06 172 VAL A N 1
ATOM 1354 C CA . VAL A 1 172 ? 0.811 0.940 -16.844 1.00 74.06 172 VAL A CA 1
ATOM 1355 C C . VAL A 1 172 ? 2.332 0.962 -16.698 1.00 74.06 172 VAL A C 1
ATOM 1357 O O . VAL A 1 172 ? 3.022 1.445 -17.597 1.00 74.06 172 VAL A O 1
ATOM 1360 N N . MET A 1 173 ? 2.871 0.383 -15.620 1.00 75.75 173 MET A N 1
ATOM 1361 C CA . MET A 1 173 ? 4.317 0.285 -15.408 1.00 75.75 173 MET A CA 1
ATOM 1362 C C . MET A 1 173 ? 4.991 -0.538 -16.508 1.00 75.75 173 MET A C 1
ATOM 1364 O O . MET A 1 173 ? 6.020 -0.132 -17.047 1.00 75.75 173 MET A O 1
ATOM 1368 N N . LYS A 1 174 ? 4.393 -1.669 -16.889 1.00 76.12 174 LYS A N 1
ATOM 1369 C CA . LYS A 1 174 ? 4.878 -2.507 -17.986 1.00 76.12 174 LYS A CA 1
ATOM 1370 C C . LYS A 1 174 ? 4.936 -1.728 -19.299 1.00 76.12 174 LYS A C 1
ATOM 1372 O O . LYS A 1 174 ? 5.995 -1.665 -19.915 1.00 76.12 174 LYS A O 1
ATOM 1377 N N . LYS A 1 175 ? 3.844 -1.057 -19.683 1.00 77.06 175 LYS A N 1
ATOM 1378 C CA . LYS A 1 175 ? 3.797 -0.221 -20.896 1.00 77.06 175 LYS A CA 1
ATOM 1379 C C . LYS A 1 175 ? 4.835 0.894 -20.872 1.00 77.06 175 LYS A C 1
ATOM 1381 O O . LYS A 1 175 ? 5.448 1.172 -21.900 1.00 77.06 175 LYS A O 1
ATOM 1386 N N . TYR A 1 176 ? 5.039 1.527 -19.719 1.00 78.25 176 TYR A N 1
ATOM 1387 C CA . TYR A 1 176 ? 6.067 2.549 -19.558 1.00 78.25 176 TYR A CA 1
ATOM 1388 C C . TYR A 1 176 ? 7.467 1.967 -19.786 1.00 78.25 176 TYR A C 1
ATOM 1390 O O . TYR A 1 176 ? 8.228 2.505 -20.589 1.00 78.25 176 TYR A O 1
ATOM 1398 N N . VAL A 1 177 ? 7.800 0.848 -19.131 1.00 79.62 177 VAL A N 1
ATOM 1399 C CA . VAL A 1 177 ? 9.110 0.200 -19.295 1.00 79.62 177 VAL A CA 1
ATOM 1400 C C . VAL A 1 177 ? 9.332 -0.220 -20.739 1.00 79.62 177 VAL A C 1
ATOM 1402 O O . VAL A 1 177 ? 10.414 0.002 -21.280 1.00 79.62 177 VAL A O 1
ATOM 1405 N N . ASP A 1 178 ? 8.306 -0.778 -21.374 1.00 78.69 178 ASP A N 1
ATOM 1406 C CA . ASP A 1 178 ? 8.387 -1.204 -22.763 1.00 78.69 178 ASP A CA 1
ATOM 1407 C C . ASP A 1 178 ? 8.648 -0.006 -23.683 1.00 78.69 178 ASP A C 1
ATOM 1409 O O . ASP A 1 178 ? 9.523 -0.043 -24.545 1.00 78.69 178 ASP A O 1
ATOM 1413 N N . ALA A 1 179 ? 7.958 1.111 -23.464 1.00 79.06 179 ALA A N 1
ATOM 1414 C CA . ALA A 1 179 ? 8.112 2.285 -24.307 1.00 79.06 179 ALA A CA 1
ATOM 1415 C C . ALA A 1 179 ? 9.449 3.024 -24.097 1.00 79.06 179 ALA A C 1
ATOM 1417 O O . ALA A 1 179 ? 10.060 3.466 -25.074 1.00 79.06 179 ALA A O 1
ATOM 1418 N N . VAL A 1 180 ? 9.922 3.137 -22.852 1.00 80.81 180 VAL A N 1
ATOM 1419 C CA . VAL A 1 180 ? 11.158 3.864 -22.513 1.00 80.81 180 VAL A CA 1
ATOM 1420 C C . VAL A 1 180 ? 12.405 3.009 -22.741 1.00 80.81 180 VAL A C 1
ATOM 1422 O O . VAL A 1 180 ? 13.391 3.499 -23.293 1.00 80.81 180 VAL A O 1
ATOM 1425 N N . TYR A 1 181 ? 12.365 1.729 -22.362 1.00 83.19 181 TYR A N 1
ATOM 1426 C CA . TYR A 1 181 ? 13.551 0.870 -22.310 1.00 83.19 181 TYR A CA 1
ATOM 1427 C C . TYR A 1 181 ? 13.550 -0.280 -23.329 1.00 83.19 181 TYR A C 1
ATOM 1429 O O . TYR A 1 181 ? 14.632 -0.788 -23.627 1.00 83.19 181 TYR A O 1
ATOM 1437 N N . LEU A 1 182 ? 12.400 -0.694 -23.889 1.00 81.06 182 LEU A N 1
ATOM 1438 C CA . LEU A 1 182 ? 12.294 -1.855 -24.794 1.00 81.06 182 LEU A CA 1
ATOM 1439 C C . LEU A 1 182 ? 11.499 -1.578 -26.081 1.00 81.06 182 LEU A C 1
ATOM 1441 O O . LEU A 1 182 ? 10.420 -2.135 -26.286 1.00 81.06 182 LEU A O 1
ATOM 1445 N N . ASP A 1 183 ? 12.079 -0.766 -26.971 1.00 75.31 183 ASP A N 1
ATOM 1446 C CA . ASP A 1 183 ? 11.644 -0.540 -28.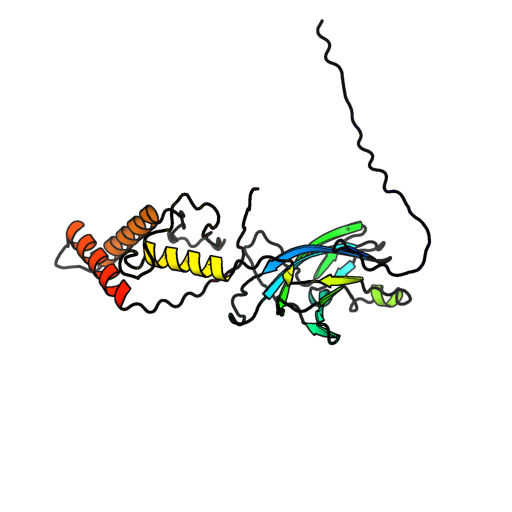366 1.00 75.31 183 ASP A CA 1
ATOM 1447 C C . ASP A 1 183 ? 10.122 -0.649 -28.576 1.00 75.31 183 ASP A C 1
ATOM 1449 O O . ASP A 1 183 ? 9.680 -1.513 -29.330 1.00 75.31 183 ASP A O 1
ATOM 1453 N N . GLY A 1 184 ? 9.332 0.169 -27.861 1.00 64.19 184 GLY A N 1
ATOM 1454 C CA . GLY A 1 184 ? 7.886 -0.006 -27.641 1.00 64.19 184 GLY A CA 1
ATOM 1455 C C . GLY A 1 184 ? 7.034 -0.510 -28.821 1.00 64.19 184 GLY A C 1
ATOM 1456 O O . GLY A 1 184 ? 6.074 -1.241 -28.598 1.00 64.19 184 GLY A O 1
ATOM 1457 N N . GLU A 1 185 ? 7.375 -0.190 -30.072 1.00 56.97 185 GLU A N 1
ATOM 1458 C CA . GLU A 1 185 ? 6.687 -0.692 -31.277 1.00 56.97 185 GLU A CA 1
ATOM 1459 C C . GLU A 1 185 ? 6.902 -2.198 -31.560 1.00 56.97 185 GLU A C 1
ATOM 1461 O O . GLU A 1 185 ? 6.020 -2.849 -32.115 1.00 56.97 185 GLU A O 1
ATOM 1466 N N . ASN A 1 186 ? 8.047 -2.780 -31.180 1.00 49.44 186 ASN A N 1
ATOM 1467 C CA . ASN A 1 186 ? 8.433 -4.170 -31.481 1.00 49.44 186 ASN A CA 1
ATOM 1468 C C . ASN A 1 186 ? 8.301 -5.145 -30.298 1.00 49.44 186 ASN A C 1
ATOM 1470 O O . ASN A 1 186 ? 8.441 -6.352 -30.501 1.00 49.44 186 ASN A O 1
ATOM 1474 N N . SER A 1 187 ? 8.039 -4.659 -29.082 1.00 49.69 187 SER A N 1
ATOM 1475 C CA . SER A 1 187 ? 7.810 -5.485 -27.881 1.00 49.69 187 SER A CA 1
ATOM 1476 C C . SER A 1 187 ? 6.356 -5.962 -27.730 1.00 49.69 187 SER A C 1
ATOM 1478 O O . SER A 1 187 ? 6.044 -6.718 -26.814 1.00 49.69 187 SER A O 1
ATOM 1480 N N . GLY A 1 188 ? 5.458 -5.572 -28.645 1.00 45.34 188 GLY A N 1
ATOM 1481 C CA . GLY A 1 188 ? 4.039 -5.951 -28.619 1.00 45.34 188 GLY A CA 1
ATOM 1482 C C . GLY A 1 188 ? 3.167 -5.113 -27.671 1.00 45.34 188 GLY A C 1
ATOM 1483 O O . GLY A 1 188 ? 1.991 -5.432 -27.514 1.00 45.34 188 GLY A O 1
ATOM 1484 N N . GLY A 1 189 ? 3.714 -4.050 -27.061 1.00 42.84 189 GLY A N 1
ATOM 1485 C CA . GLY A 1 189 ? 3.017 -3.180 -26.097 1.00 42.84 189 GLY A CA 1
ATOM 1486 C C . GLY A 1 189 ? 2.781 -1.725 -26.536 1.00 42.84 189 GLY A C 1
ATOM 1487 O O . GLY A 1 189 ? 1.987 -1.015 -25.917 1.00 42.84 189 GLY A O 1
ATOM 1488 N N . GLY A 1 190 ? 3.435 -1.241 -27.594 1.00 38.41 190 GLY A N 1
ATOM 1489 C CA . GLY A 1 190 ? 3.445 0.179 -27.944 1.00 38.41 190 GLY A CA 1
ATOM 1490 C C . GLY A 1 190 ? 2.503 0.543 -29.081 1.00 38.41 190 GLY A C 1
ATOM 1491 O O . GLY A 1 190 ? 2.766 0.270 -30.245 1.00 38.41 190 GLY A O 1
ATOM 1492 N N . THR A 1 191 ? 1.423 1.236 -28.736 1.00 34.31 191 THR A N 1
ATOM 1493 C CA . THR A 1 191 ? 0.858 2.322 -29.571 1.00 34.31 191 THR A CA 1
ATOM 1494 C C . THR A 1 191 ? -0.151 3.185 -28.814 1.00 34.31 191 THR A C 1
ATOM 1496 O O . THR A 1 191 ? -0.535 4.237 -29.316 1.00 34.31 191 THR A O 1
ATOM 1499 N N . LYS A 1 192 ? -0.566 2.810 -27.595 1.00 38.00 192 LYS A N 1
ATOM 1500 C CA . LYS A 1 192 ? -1.470 3.632 -26.777 1.00 38.00 192 LYS A CA 1
ATOM 1501 C C . LYS A 1 192 ? -1.045 3.682 -25.311 1.00 38.00 192 LYS A C 1
ATOM 1503 O O . LYS A 1 192 ? -1.623 3.017 -24.457 1.00 38.00 192 LYS A O 1
ATOM 1508 N N . LEU A 1 193 ? -0.054 4.519 -25.028 1.00 40.22 193 LEU A N 1
ATOM 1509 C CA . LEU A 1 193 ? -0.097 5.353 -23.829 1.00 40.22 193 LEU A CA 1
ATOM 1510 C C . LEU A 1 193 ? -0.319 6.776 -24.353 1.00 40.22 193 LEU A C 1
ATOM 1512 O O . LEU A 1 193 ? 0.618 7.551 -24.529 1.00 40.22 193 LEU A O 1
ATOM 1516 N N . SER A 1 194 ? -1.548 7.066 -24.795 1.00 37.03 194 SER A N 1
ATOM 1517 C CA . SER A 1 194 ? -1.883 8.424 -25.212 1.00 37.03 194 SER A CA 1
ATOM 1518 C C . SER A 1 194 ? -1.744 9.315 -23.988 1.00 37.03 194 SER A C 1
ATOM 1520 O O . SER A 1 194 ? -2.393 9.082 -22.975 1.00 37.03 194 SER A O 1
ATOM 1522 N N . THR A 1 195 ? -0.968 10.387 -24.118 1.00 38.06 195 THR A N 1
ATOM 1523 C CA . THR A 1 195 ? -0.801 11.486 -23.149 1.00 38.06 195 THR A CA 1
ATOM 1524 C C . THR A 1 195 ? -2.120 12.198 -22.783 1.00 38.06 195 THR A C 1
ATOM 1526 O O . THR A 1 195 ? -2.111 13.196 -22.071 1.00 38.06 195 THR A O 1
ATOM 1529 N N . ALA A 1 196 ? -3.255 11.703 -23.291 1.00 38.81 196 ALA A N 1
ATOM 1530 C CA . ALA A 1 196 ? -4.613 12.178 -23.067 1.00 38.81 196 ALA A CA 1
ATOM 1531 C C . ALA A 1 196 ? -5.479 11.211 -22.226 1.00 38.81 196 ALA A C 1
ATOM 1533 O O . ALA A 1 196 ? -6.519 11.638 -21.728 1.00 38.81 196 ALA A O 1
ATOM 1534 N N . ASP A 1 197 ? -5.064 9.953 -22.010 1.00 42.59 197 ASP A N 1
ATOM 1535 C CA . ASP A 1 197 ? -5.782 8.989 -21.156 1.00 42.59 197 ASP A CA 1
ATOM 1536 C C . ASP A 1 197 ? -5.355 9.186 -19.690 1.00 42.59 197 ASP A C 1
ATOM 1538 O O . ASP A 1 197 ? -4.630 8.409 -19.073 1.00 42.59 197 ASP A O 1
ATOM 1542 N N . ASN A 1 198 ? -5.777 10.330 -19.162 1.00 42.56 198 ASN A N 1
ATOM 1543 C CA . ASN A 1 198 ? -5.306 11.015 -17.961 1.00 42.56 198 ASN A CA 1
ATOM 1544 C C . ASN A 1 198 ? -5.745 10.366 -16.624 1.00 42.56 198 ASN A C 1
ATOM 1546 O O . ASN A 1 198 ? -6.146 11.081 -15.708 1.00 42.56 198 ASN A O 1
ATOM 1550 N N . LYS A 1 199 ? -5.732 9.031 -16.494 1.00 44.16 199 LYS A N 1
ATOM 1551 C CA . LYS A 1 199 ? -6.194 8.354 -15.260 1.00 44.16 199 LYS A CA 1
ATOM 1552 C C . LYS A 1 199 ? -5.102 7.709 -14.405 1.00 44.16 199 LYS A C 1
ATOM 1554 O O . LYS A 1 199 ? -5.268 7.669 -13.193 1.00 44.16 199 LYS A O 1
ATOM 1559 N N . ALA A 1 200 ? -3.983 7.272 -14.983 1.00 44.22 200 ALA A N 1
ATOM 1560 C CA . ALA A 1 200 ? -2.910 6.611 -14.236 1.00 44.22 200 ALA A CA 1
ATOM 1561 C C . ALA A 1 200 ? -1.560 7.297 -14.487 1.00 44.22 200 ALA A C 1
ATOM 1563 O O . ALA A 1 200 ? -1.140 7.446 -15.633 1.00 44.22 200 ALA A O 1
ATOM 1564 N N . LYS A 1 201 ? -0.886 7.723 -13.412 1.00 46.88 201 LYS A N 1
ATOM 1565 C CA . LYS A 1 201 ? 0.462 8.312 -13.440 1.00 46.88 201 LYS A CA 1
ATOM 1566 C C . LYS A 1 201 ? 1.427 7.396 -12.699 1.00 46.88 201 LYS A C 1
ATOM 1568 O O . LYS A 1 201 ? 1.099 6.924 -11.613 1.00 46.88 201 LYS A O 1
ATOM 1573 N N . VAL A 1 202 ? 2.618 7.188 -13.255 1.00 49.56 202 VAL A N 1
ATOM 1574 C CA . VAL A 1 202 ? 3.721 6.544 -12.537 1.00 49.56 202 VAL A CA 1
ATOM 1575 C C . VAL A 1 202 ? 4.375 7.618 -11.676 1.00 49.56 202 VAL A C 1
ATOM 1577 O O . VAL A 1 202 ? 4.860 8.628 -12.186 1.00 49.56 202 VAL A O 1
ATOM 1580 N N . VAL A 1 203 ? 4.336 7.441 -10.360 1.00 45.72 203 VAL A N 1
ATOM 1581 C CA . VAL A 1 203 ? 4.950 8.368 -9.406 1.00 45.72 203 VAL A CA 1
ATOM 1582 C C . VAL A 1 203 ? 6.185 7.695 -8.828 1.00 45.72 203 VAL A C 1
ATOM 1584 O O . VAL A 1 203 ? 6.118 6.556 -8.371 1.00 45.72 203 VAL A O 1
ATOM 1587 N N . ALA A 1 204 ? 7.317 8.395 -8.858 1.00 41.53 204 ALA A N 1
ATOM 1588 C CA . ALA A 1 204 ? 8.508 7.956 -8.149 1.00 41.53 204 ALA A CA 1
ATOM 1589 C C . ALA A 1 204 ? 8.226 7.983 -6.641 1.00 41.53 204 ALA A C 1
ATOM 1591 O O . ALA A 1 204 ? 7.840 9.025 -6.105 1.00 41.53 204 ALA A O 1
ATOM 1592 N N . LEU A 1 205 ? 8.438 6.864 -5.951 1.00 40.28 205 LEU A N 1
ATOM 1593 C CA . LEU A 1 205 ? 8.531 6.885 -4.495 1.00 40.28 205 LEU A CA 1
ATOM 1594 C C . LEU A 1 205 ? 9.833 7.601 -4.146 1.00 40.28 205 LEU A C 1
ATOM 1596 O O . LEU A 1 205 ? 10.914 7.117 -4.477 1.00 40.28 205 LEU A O 1
ATOM 1600 N N . ALA A 1 206 ? 9.722 8.798 -3.576 1.00 39.50 206 ALA A N 1
ATOM 1601 C CA . ALA A 1 206 ? 10.880 9.566 -3.158 1.00 39.50 206 ALA A CA 1
ATOM 1602 C C . ALA A 1 206 ? 11.552 8.847 -1.981 1.00 39.50 206 ALA A C 1
ATOM 1604 O O . ALA A 1 206 ? 11.072 8.934 -0.856 1.00 39.50 206 ALA A O 1
ATOM 1605 N N . ASP A 1 207 ? 12.666 8.158 -2.239 1.00 37.94 207 ASP A N 1
ATOM 1606 C CA . ASP A 1 207 ? 13.619 7.814 -1.185 1.00 37.94 207 ASP A CA 1
ATOM 1607 C C . ASP A 1 207 ? 14.212 9.143 -0.673 1.00 37.94 207 ASP A C 1
ATOM 1609 O O . ASP A 1 207 ? 15.108 9.727 -1.287 1.00 37.94 207 ASP A O 1
ATOM 1613 N N . ASP A 1 208 ? 13.732 9.636 0.473 1.00 38.34 208 ASP A N 1
ATOM 1614 C CA . ASP A 1 208 ? 14.253 10.849 1.133 1.00 38.34 208 ASP A CA 1
ATOM 1615 C C . ASP A 1 208 ? 15.719 10.700 1.597 1.00 38.34 208 ASP A C 1
ATOM 1617 O O . ASP A 1 208 ? 16.372 11.659 2.029 1.00 38.34 208 ASP A O 1
ATOM 1621 N N . LYS A 1 209 ? 16.321 9.516 1.424 1.00 38.16 209 LYS A N 1
ATOM 1622 C CA . LYS A 1 209 ? 17.774 9.427 1.311 1.00 38.16 209 LYS A CA 1
ATOM 1623 C C . LYS A 1 209 ? 18.170 9.955 -0.050 1.00 38.16 209 LYS A C 1
ATOM 1625 O O . LYS A 1 209 ? 18.297 9.178 -0.984 1.00 38.16 209 LYS A O 1
ATOM 1630 N N . LYS A 1 210 ? 18.442 11.263 -0.090 1.00 38.38 210 LYS A N 1
ATOM 1631 C CA . LYS A 1 210 ? 19.349 11.959 -1.012 1.00 38.38 210 LYS A CA 1
ATOM 1632 C C . LYS A 1 210 ? 20.334 10.979 -1.667 1.00 38.38 210 LYS A C 1
ATOM 1634 O O . LYS A 1 210 ? 21.474 10.847 -1.220 1.00 38.38 210 LYS A O 1
ATOM 1639 N N . SER A 1 211 ? 19.895 10.299 -2.724 1.00 32.94 211 SER A N 1
ATOM 1640 C CA . SER A 1 211 ? 20.789 9.629 -3.642 1.00 32.94 211 SER A CA 1
ATOM 1641 C C . SER A 1 211 ? 21.424 10.792 -4.364 1.00 32.94 211 SER A C 1
ATOM 1643 O O . SER A 1 211 ? 20.809 11.447 -5.202 1.00 32.94 211 SER A O 1
ATOM 1645 N N . SER A 1 212 ? 22.631 11.136 -3.942 1.00 34.06 212 SER A N 1
ATOM 1646 C CA . SER A 1 212 ? 23.490 12.139 -4.559 1.00 34.06 212 SER A CA 1
ATOM 1647 C C . SER A 1 212 ? 23.959 11.708 -5.953 1.00 34.06 212 SER A C 1
ATOM 1649 O O . SER A 1 212 ? 25.085 11.997 -6.341 1.00 34.06 212 SER A O 1
ATOM 1651 N N . ASP A 1 213 ? 23.117 10.992 -6.685 1.00 36.31 213 ASP A N 1
ATOM 1652 C CA . ASP A 1 213 ? 23.398 10.447 -7.991 1.00 36.31 213 ASP A CA 1
ATOM 1653 C C . ASP A 1 213 ? 22.094 10.481 -8.784 1.00 36.31 213 ASP A C 1
ATOM 1655 O O . ASP A 1 213 ? 21.260 9.601 -8.611 1.00 36.31 213 ASP A O 1
ATOM 1659 N N . ASN A 1 214 ? 21.891 11.578 -9.527 1.00 38.50 214 ASN A N 1
ATOM 1660 C CA . ASN A 1 214 ? 21.007 11.791 -10.687 1.00 38.50 214 ASN A CA 1
ATOM 1661 C C . ASN A 1 214 ? 19.992 10.670 -11.019 1.00 38.50 214 ASN A C 1
ATOM 1663 O O . ASN A 1 214 ? 19.964 10.161 -12.152 1.00 38.50 214 ASN A O 1
ATOM 1667 N N . GLY A 1 215 ? 19.169 10.287 -10.040 1.00 40.25 215 GLY A N 1
ATOM 1668 C CA . GLY A 1 215 ? 18.129 9.281 -10.185 1.00 40.25 215 GLY A CA 1
ATOM 1669 C C . GLY A 1 215 ? 17.150 9.787 -11.227 1.00 40.25 215 GLY A C 1
ATOM 1670 O O . GLY A 1 215 ? 16.791 10.959 -11.197 1.00 40.25 215 GLY A O 1
ATOM 1671 N N . ALA A 1 216 ? 16.804 8.946 -12.200 1.00 43.22 216 ALA A N 1
ATOM 1672 C CA . ALA A 1 216 ? 15.876 9.330 -13.254 1.00 43.22 216 ALA A CA 1
ATOM 1673 C C . ALA A 1 216 ? 14.559 9.802 -12.614 1.00 43.22 216 ALA A C 1
ATOM 1675 O O . ALA A 1 216 ? 13.867 9.012 -11.970 1.00 43.22 216 ALA A O 1
ATOM 1676 N N . GLU A 1 217 ? 14.244 11.090 -12.750 1.00 50.75 217 GLU A N 1
ATOM 1677 C CA . GLU A 1 217 ? 12.923 11.599 -12.407 1.00 50.75 217 GLU A CA 1
ATOM 1678 C C . GLU A 1 217 ? 11.952 11.051 -13.453 1.00 50.75 217 GLU A C 1
ATOM 1680 O O . GLU A 1 217 ? 12.117 11.290 -14.644 1.00 50.75 217 GLU A O 1
ATOM 1685 N N . PHE A 1 218 ? 10.958 10.274 -13.023 1.00 57.03 218 PHE A N 1
ATOM 1686 C CA . PHE A 1 218 ? 9.909 9.793 -13.917 1.00 57.03 218 PHE A CA 1
ATOM 1687 C C . PHE A 1 218 ? 9.027 10.980 -14.311 1.00 57.03 218 PHE A C 1
ATOM 1689 O O . PHE A 1 218 ? 8.167 11.410 -13.537 1.00 57.03 218 PHE A O 1
ATOM 1696 N N . THR A 1 219 ? 9.240 11.532 -15.506 1.00 59.62 219 THR A N 1
ATOM 1697 C CA . THR A 1 219 ? 8.516 12.733 -15.951 1.00 59.62 219 THR A CA 1
ATOM 1698 C C . THR A 1 219 ? 7.100 12.417 -16.439 1.00 59.62 219 THR A C 1
ATOM 1700 O O . THR A 1 219 ? 6.282 13.322 -16.600 1.00 59.62 219 THR A O 1
ATOM 1703 N N . ASN A 1 220 ? 6.788 11.127 -16.635 1.00 64.19 220 ASN A N 1
ATOM 1704 C CA . ASN A 1 220 ? 5.609 10.637 -17.358 1.00 64.19 220 ASN A CA 1
ATOM 1705 C C . ASN A 1 220 ? 5.556 11.127 -18.822 1.00 64.19 220 ASN A C 1
ATOM 1707 O O . ASN A 1 220 ? 4.531 10.970 -19.488 1.00 64.19 220 ASN A O 1
ATOM 1711 N N . ASP A 1 221 ? 6.661 11.668 -19.347 1.00 77.12 221 ASP A N 1
ATOM 1712 C CA . ASP A 1 221 ? 6.870 11.916 -20.767 1.00 77.12 221 ASP A CA 1
ATOM 1713 C C . ASP A 1 221 ? 7.806 10.837 -21.315 1.00 77.12 221 ASP A C 1
ATOM 1715 O O . ASP A 1 221 ? 9.027 10.965 -21.336 1.00 77.12 221 ASP A O 1
ATOM 1719 N N . VAL A 1 222 ? 7.194 9.767 -21.821 1.00 78.62 222 VAL A N 1
ATOM 1720 C CA . VAL A 1 222 ? 7.883 8.604 -22.396 1.00 78.62 222 VAL A CA 1
ATOM 1721 C C . VAL A 1 222 ? 8.926 8.997 -23.450 1.00 78.62 222 VAL A C 1
ATOM 1723 O O . VAL A 1 222 ? 9.938 8.311 -23.588 1.00 78.62 222 VAL A O 1
ATOM 1726 N N . LYS A 1 223 ? 8.710 10.080 -24.211 1.00 81.06 223 LYS A N 1
ATOM 1727 C CA . LYS A 1 223 ? 9.689 10.524 -25.212 1.00 81.06 223 LYS A CA 1
ATOM 1728 C C . LYS A 1 223 ? 10.896 11.161 -24.538 1.00 81.06 223 LYS A C 1
ATOM 1730 O O . LYS A 1 223 ? 12.020 10.818 -24.895 1.00 81.06 223 LYS A O 1
ATOM 1735 N N . ALA A 1 224 ? 10.665 12.059 -23.583 1.00 81.19 224 ALA A N 1
ATOM 1736 C CA . ALA A 1 224 ? 11.737 12.698 -22.827 1.00 81.19 224 ALA A CA 1
ATOM 1737 C C . ALA A 1 224 ? 12.547 11.662 -22.032 1.00 81.19 224 ALA A C 1
ATOM 1739 O O . ALA A 1 224 ? 13.771 11.626 -22.148 1.00 81.19 224 ALA A O 1
ATOM 1740 N N . ASP A 1 225 ? 11.862 10.757 -21.331 1.00 81.31 225 ASP A N 1
ATOM 1741 C CA . ASP A 1 225 ? 12.479 9.708 -20.518 1.00 81.31 225 ASP A CA 1
ATOM 1742 C C . ASP A 1 225 ? 13.303 8.736 -21.391 1.00 81.31 225 ASP A C 1
ATOM 1744 O O . ASP A 1 225 ? 14.409 8.331 -21.021 1.00 81.31 225 ASP A O 1
ATOM 1748 N N . ARG A 1 226 ? 12.820 8.406 -22.601 1.00 85.38 226 ARG A N 1
ATOM 1749 C CA . ARG A 1 226 ? 13.568 7.591 -23.578 1.00 85.38 226 ARG A CA 1
ATOM 1750 C C . ARG A 1 226 ? 14.815 8.304 -24.094 1.00 85.38 226 ARG A C 1
ATOM 1752 O O . ARG A 1 226 ? 15.868 7.677 -24.216 1.00 85.38 226 ARG A O 1
ATOM 1759 N N . GLU A 1 227 ? 14.717 9.591 -24.413 1.00 87.38 227 GLU A N 1
ATOM 1760 C CA . GLU A 1 227 ? 15.871 10.378 -24.858 1.00 87.38 227 GLU A CA 1
ATOM 1761 C C . GLU A 1 227 ? 16.915 10.528 -23.747 1.00 87.38 227 GLU A C 1
ATOM 1763 O O . GLU A 1 227 ? 18.111 10.369 -24.003 1.00 87.38 227 GLU A O 1
ATOM 1768 N N . GLU A 1 228 ? 16.488 10.750 -22.501 1.00 88.06 228 GLU A N 1
ATOM 1769 C CA . GLU A 1 228 ? 17.396 10.787 -21.355 1.00 88.06 228 GLU A CA 1
ATOM 1770 C C . GLU A 1 228 ? 18.082 9.433 -21.137 1.00 88.06 228 GLU A C 1
ATOM 1772 O O . GLU A 1 228 ? 19.299 9.384 -20.929 1.00 88.06 228 GLU A O 1
ATOM 1777 N N . PHE A 1 229 ? 17.338 8.328 -21.238 1.00 89.06 229 PHE A N 1
ATOM 1778 C CA . PHE A 1 229 ? 17.905 6.986 -21.150 1.00 89.06 229 PHE A CA 1
ATOM 1779 C C . PHE A 1 229 ? 18.969 6.741 -22.230 1.00 89.06 229 PHE A C 1
ATOM 1781 O O . PHE A 1 229 ? 20.084 6.329 -21.902 1.00 89.06 229 PHE A O 1
ATOM 1788 N N . ILE A 1 230 ? 18.667 7.038 -23.501 1.00 90.81 230 ILE A N 1
ATOM 1789 C CA . ILE A 1 230 ? 19.625 6.893 -24.609 1.00 90.81 230 ILE A CA 1
ATOM 1790 C C . ILE A 1 230 ? 20.857 7.764 -24.360 1.00 90.81 230 ILE A C 1
ATOM 1792 O O . ILE A 1 230 ? 21.985 7.288 -24.501 1.00 90.81 230 ILE A O 1
ATOM 1796 N N . LYS A 1 231 ? 20.673 9.014 -23.929 1.00 92.31 231 LYS A N 1
ATOM 1797 C CA . LYS A 1 231 ? 21.780 9.913 -23.595 1.00 92.31 231 LYS A CA 1
ATOM 1798 C C . LYS A 1 231 ? 22.682 9.313 -22.512 1.00 92.31 231 LYS A C 1
ATOM 1800 O O . LYS A 1 231 ? 23.868 9.121 -22.767 1.00 92.31 231 LYS A O 1
ATOM 1805 N N . LYS A 1 232 ? 22.134 8.924 -21.354 1.00 91.25 232 LYS A N 1
ATOM 1806 C CA . LYS A 1 232 ? 22.909 8.302 -20.260 1.00 91.25 232 LYS A CA 1
ATOM 1807 C C . LYS A 1 232 ? 23.609 7.015 -20.710 1.00 91.25 232 LYS A C 1
ATOM 1809 O O . LYS A 1 232 ? 24.775 6.796 -20.373 1.00 91.25 232 LYS A O 1
ATOM 1814 N N . PHE A 1 233 ? 22.929 6.181 -21.499 1.00 91.50 233 PHE A N 1
ATOM 1815 C CA . PHE A 1 233 ? 23.506 4.962 -22.063 1.00 91.50 233 PHE A CA 1
ATOM 1816 C C . PHE A 1 233 ? 24.708 5.276 -22.960 1.00 91.50 233 PHE A C 1
ATOM 1818 O O . PHE A 1 233 ? 25.784 4.722 -22.751 1.00 91.50 233 PHE A O 1
ATOM 1825 N N . THR A 1 234 ? 24.553 6.182 -23.930 1.00 93.81 234 THR A N 1
ATOM 1826 C CA . THR A 1 234 ? 25.624 6.551 -24.873 1.00 93.81 234 THR A CA 1
ATOM 1827 C C . THR A 1 234 ? 26.798 7.250 -24.189 1.00 93.81 234 THR A C 1
ATOM 1829 O O . THR A 1 234 ? 27.941 6.939 -24.510 1.00 93.81 234 THR A O 1
ATOM 1832 N N . GLU A 1 235 ? 26.556 8.114 -23.200 1.00 91.81 235 GLU A N 1
ATOM 1833 C CA . GLU A 1 235 ? 27.611 8.753 -22.404 1.00 91.81 235 GLU A CA 1
ATOM 1834 C C . GLU A 1 235 ? 28.423 7.731 -21.599 1.00 91.81 235 GLU A C 1
ATOM 1836 O O . GLU A 1 235 ? 29.648 7.828 -21.524 1.00 91.81 235 GLU A O 1
ATOM 1841 N N . SER A 1 236 ? 27.754 6.748 -20.989 1.00 91.75 236 SER A N 1
ATOM 1842 C CA . SER A 1 236 ? 28.414 5.675 -20.240 1.00 91.75 236 SER A CA 1
ATOM 1843 C C . SER A 1 236 ? 29.175 4.728 -21.172 1.00 91.75 236 SER A C 1
ATOM 1845 O O . SER A 1 236 ? 30.364 4.464 -20.984 1.00 91.75 236 SER A O 1
ATOM 1847 N N . PHE A 1 237 ? 28.518 4.269 -22.237 1.00 91.75 237 PHE A N 1
ATOM 1848 C CA . PHE A 1 237 ? 29.090 3.338 -23.201 1.00 91.75 237 PHE A CA 1
ATOM 1849 C C . PHE A 1 237 ? 30.251 3.963 -23.984 1.00 91.75 237 PHE A C 1
ATOM 1851 O O . PHE A 1 237 ? 31.296 3.338 -24.138 1.00 91.75 237 PHE A O 1
ATOM 1858 N N . GLY A 1 238 ? 30.126 5.225 -24.397 1.00 92.25 238 GLY A N 1
ATOM 1859 C CA . GLY A 1 238 ? 31.166 5.969 -25.108 1.00 92.25 238 GLY A CA 1
ATOM 1860 C C . GLY A 1 238 ? 32.469 6.099 -24.313 1.00 92.25 238 GLY A C 1
ATOM 1861 O O . GLY A 1 238 ? 33.549 6.016 -24.895 1.00 92.25 238 GLY A O 1
ATOM 1862 N N . LYS A 1 239 ? 32.392 6.201 -22.977 1.00 91.44 239 LYS A N 1
ATOM 1863 C CA . LYS A 1 239 ? 33.573 6.212 -22.088 1.00 91.44 239 LYS A CA 1
ATOM 1864 C C . LYS A 1 239 ? 34.347 4.892 -22.080 1.00 91.44 239 LYS A C 1
ATOM 1866 O O . LYS A 1 239 ? 35.490 4.875 -21.637 1.00 91.44 239 LYS A O 1
ATOM 1871 N N . SER A 1 240 ? 33.748 3.800 -22.555 1.00 90.81 240 SER A N 1
ATOM 1872 C CA . SER A 1 240 ? 34.392 2.482 -22.602 1.00 90.81 240 SER A CA 1
ATOM 1873 C C . SER A 1 240 ? 35.334 2.313 -23.802 1.00 90.81 240 SER A C 1
ATOM 1875 O O . SER A 1 240 ? 36.065 1.326 -23.870 1.00 90.81 240 SER A O 1
ATOM 1877 N N . PHE A 1 241 ? 35.346 3.258 -24.750 1.00 91.38 241 PHE A N 1
ATOM 1878 C CA . PHE A 1 241 ? 36.236 3.216 -25.906 1.00 91.38 241 PHE A CA 1
ATOM 1879 C C . PHE A 1 241 ? 37.491 4.071 -25.685 1.00 91.38 241 PHE A C 1
ATOM 1881 O O . PHE A 1 241 ? 37.405 5.260 -25.389 1.00 91.38 241 PHE A O 1
ATOM 1888 N N . TYR A 1 242 ? 38.668 3.465 -25.869 1.00 85.88 242 TYR A N 1
ATOM 1889 C CA . TYR A 1 242 ? 39.964 4.123 -25.642 1.00 85.88 242 TYR A CA 1
ATOM 1890 C C . TYR A 1 242 ? 40.675 4.535 -26.940 1.00 85.88 242 TYR A C 1
ATOM 1892 O O . TYR A 1 242 ? 41.137 5.664 -27.064 1.00 85.88 242 TYR A O 1
ATOM 1900 N N . ASN A 1 243 ? 40.767 3.620 -27.911 1.00 91.12 243 ASN A N 1
ATOM 1901 C CA . ASN A 1 243 ? 41.579 3.812 -29.126 1.00 91.12 243 ASN A CA 1
ATOM 1902 C C . ASN A 1 243 ? 40.786 4.366 -30.315 1.00 91.12 243 ASN A C 1
ATOM 1904 O O . ASN A 1 243 ? 41.344 4.993 -31.210 1.00 91.12 243 ASN A O 1
ATOM 1908 N N . TYR A 1 244 ? 39.485 4.110 -30.333 1.00 90.88 244 TYR A N 1
ATOM 1909 C CA . TYR A 1 244 ? 38.546 4.631 -31.314 1.00 90.88 244 TYR A CA 1
ATOM 1910 C C . TYR A 1 244 ? 37.530 5.463 -30.548 1.00 90.88 244 TYR A C 1
ATOM 1912 O O . TYR A 1 244 ? 37.108 5.048 -29.476 1.00 90.88 244 TYR A O 1
ATOM 1920 N N . LYS A 1 245 ? 37.164 6.636 -31.059 1.00 90.94 245 LYS A N 1
ATOM 1921 C CA . LYS A 1 245 ? 36.177 7.504 -30.419 1.00 90.94 245 LYS A CA 1
ATOM 1922 C C . LYS A 1 245 ? 34.939 7.537 -31.311 1.00 90.94 245 LYS A C 1
ATOM 1924 O O . LYS A 1 245 ? 34.944 8.305 -32.274 1.00 90.94 245 LYS A O 1
ATOM 1929 N N . PRO A 1 246 ? 33.931 6.689 -31.039 1.00 93.00 246 PRO A N 1
ATOM 1930 C CA . PRO A 1 246 ? 32.702 6.700 -31.813 1.00 93.00 246 PRO A CA 1
ATOM 1931 C C . PRO A 1 246 ? 32.066 8.092 -31.767 1.00 93.00 246 PRO A C 1
ATOM 1933 O O . PRO A 1 246 ? 32.114 8.774 -30.740 1.00 93.00 246 PRO A O 1
ATOM 1936 N N . SER A 1 247 ? 31.473 8.510 -32.877 1.00 95.06 247 SER A N 1
ATOM 1937 C CA . SER A 1 247 ? 30.641 9.708 -32.927 1.00 95.06 247 SER A CA 1
ATOM 1938 C C . SER A 1 247 ? 29.325 9.506 -32.171 1.00 95.06 247 SER A C 1
ATOM 1940 O O . SER A 1 247 ? 28.863 8.377 -31.982 1.00 95.06 247 SER A O 1
ATOM 1942 N N . ASP A 1 248 ? 28.663 10.605 -31.808 1.00 92.62 248 ASP A N 1
ATOM 1943 C CA . ASP A 1 248 ? 27.349 10.563 -31.152 1.00 92.62 248 ASP A CA 1
ATOM 1944 C C . ASP A 1 248 ? 26.310 9.798 -31.993 1.00 92.62 248 ASP A C 1
ATOM 1946 O O . ASP A 1 248 ? 25.484 9.062 -31.457 1.00 92.62 248 ASP A O 1
ATOM 1950 N N . SER A 1 249 ? 26.392 9.909 -33.324 1.00 93.81 249 SER A N 1
ATOM 1951 C CA . SER A 1 249 ? 25.523 9.182 -34.259 1.00 93.81 249 SER A CA 1
ATOM 1952 C C . SER A 1 249 ? 25.768 7.668 -34.229 1.00 93.81 249 SER A C 1
ATOM 1954 O O . SER A 1 249 ? 24.819 6.881 -34.216 1.00 93.81 249 SER A O 1
ATOM 1956 N N . GLU A 1 250 ? 27.033 7.240 -34.164 1.00 94.38 250 GLU A N 1
ATOM 1957 C CA . GLU A 1 250 ? 27.399 5.820 -34.068 1.00 94.38 250 GLU A CA 1
ATOM 1958 C C . GLU A 1 250 ? 26.968 5.224 -32.723 1.00 94.38 250 GLU A C 1
ATOM 1960 O O . GLU A 1 250 ? 26.378 4.142 -32.692 1.00 94.38 250 GLU A O 1
ATOM 1965 N N . LEU A 1 251 ? 27.183 5.952 -31.619 1.00 95.25 251 LEU A N 1
ATOM 1966 C CA . LEU A 1 251 ? 26.723 5.542 -30.288 1.00 95.25 251 LEU A CA 1
ATOM 1967 C C . LEU A 1 251 ? 25.202 5.438 -30.229 1.00 95.25 251 LEU A C 1
ATOM 1969 O O . LEU A 1 251 ? 24.679 4.460 -29.695 1.00 95.25 251 LEU A O 1
ATOM 1973 N N . ARG A 1 252 ? 24.486 6.414 -30.798 1.00 93.56 252 ARG A N 1
ATOM 1974 C CA . ARG A 1 252 ? 23.024 6.395 -30.840 1.00 93.56 252 ARG A CA 1
ATOM 1975 C C . ARG A 1 252 ? 22.499 5.232 -31.676 1.00 93.56 252 ARG A C 1
ATOM 1977 O O . ARG A 1 252 ? 21.633 4.500 -31.206 1.00 93.56 252 ARG A O 1
ATOM 1984 N N . THR A 1 253 ? 23.053 5.021 -32.869 1.00 94.25 253 THR A N 1
ATOM 1985 C CA . THR A 1 253 ? 22.678 3.897 -33.745 1.00 94.25 253 THR A CA 1
ATOM 1986 C C . THR A 1 253 ? 22.875 2.563 -33.027 1.00 94.25 253 THR A C 1
ATOM 1988 O O . THR A 1 253 ? 22.009 1.687 -33.075 1.00 94.25 253 THR A O 1
ATOM 1991 N N . PHE A 1 254 ? 23.994 2.415 -32.311 1.00 93.94 254 PHE A N 1
ATOM 1992 C CA . PHE A 1 254 ? 24.240 1.239 -31.489 1.00 93.94 254 PHE A CA 1
ATOM 1993 C C . PHE A 1 254 ? 23.218 1.107 -30.354 1.00 93.94 254 PHE A C 1
ATOM 1995 O O . PHE A 1 254 ? 22.660 0.028 -30.181 1.00 93.94 254 PHE A O 1
ATOM 2002 N N . ALA A 1 255 ? 22.948 2.179 -29.603 1.00 92.25 255 ALA A N 1
ATOM 2003 C CA . ALA A 1 255 ? 21.991 2.170 -28.498 1.00 92.25 255 ALA A CA 1
ATOM 2004 C C . ALA A 1 255 ? 20.586 1.757 -28.964 1.00 92.25 255 ALA A C 1
ATOM 2006 O O . ALA A 1 255 ? 19.974 0.871 -28.372 1.00 92.25 255 ALA A O 1
ATOM 2007 N N . GLU A 1 256 ? 20.096 2.325 -30.066 1.00 90.56 256 GLU A N 1
ATOM 2008 C CA . GLU A 1 256 ? 18.798 1.974 -30.649 1.00 90.56 256 GLU A CA 1
ATOM 2009 C C . GLU A 1 256 ? 18.767 0.516 -31.137 1.00 90.56 256 GLU A C 1
ATOM 2011 O O . GLU A 1 256 ? 17.817 -0.218 -30.853 1.00 90.56 256 GLU A O 1
ATOM 2016 N N . GLY A 1 257 ? 19.831 0.055 -31.804 1.00 90.19 257 GLY A N 1
ATOM 2017 C CA . GLY A 1 257 ? 19.972 -1.344 -32.215 1.00 90.19 257 GLY A CA 1
ATOM 2018 C C . GLY A 1 257 ? 20.016 -2.314 -31.029 1.00 90.19 257 GLY A C 1
ATOM 2019 O O . GLY A 1 257 ? 19.392 -3.377 -31.075 1.00 90.19 257 GLY A O 1
ATOM 2020 N N . TYR A 1 258 ? 20.703 -1.934 -29.952 1.00 89.00 258 TYR A N 1
ATOM 2021 C CA . TYR A 1 258 ? 20.791 -2.690 -28.705 1.00 89.00 258 TYR A CA 1
ATOM 2022 C C . TYR A 1 258 ? 19.428 -2.787 -28.010 1.00 89.00 258 TYR A C 1
ATOM 2024 O O . TYR A 1 258 ? 18.997 -3.889 -27.676 1.00 89.00 258 TYR A O 1
ATOM 2032 N N . ILE A 1 259 ? 18.709 -1.668 -27.871 1.00 87.75 259 ILE A N 1
ATOM 2033 C CA . ILE A 1 259 ? 17.347 -1.617 -27.315 1.00 87.75 259 ILE A CA 1
ATOM 2034 C C . ILE A 1 259 ? 16.406 -2.525 -28.119 1.00 87.75 259 ILE A C 1
ATOM 2036 O O . ILE A 1 259 ? 15.712 -3.364 -27.547 1.00 87.75 259 ILE A O 1
ATOM 2040 N N . LYS A 1 260 ? 16.449 -2.445 -29.454 1.00 85.19 260 LYS A N 1
ATOM 2041 C CA . LYS A 1 260 ? 15.641 -3.280 -30.355 1.00 85.19 260 LYS A CA 1
ATOM 2042 C C . LYS A 1 260 ? 15.979 -4.768 -30.279 1.00 85.19 260 LYS A C 1
ATOM 2044 O O . LYS A 1 260 ? 15.091 -5.619 -30.353 1.00 85.19 260 LYS A O 1
ATOM 2049 N N . ALA A 1 261 ? 17.259 -5.113 -30.148 1.00 85.25 261 ALA A N 1
ATOM 2050 C CA . ALA A 1 261 ? 17.681 -6.498 -29.958 1.00 85.25 261 ALA A CA 1
ATOM 2051 C C . ALA A 1 261 ? 17.232 -7.036 -28.590 1.00 85.25 261 ALA A C 1
ATOM 2053 O O . ALA A 1 261 ? 16.770 -8.177 -28.501 1.00 85.25 261 ALA A O 1
ATOM 2054 N N . ASN A 1 262 ? 17.319 -6.207 -27.548 1.00 82.75 262 ASN A N 1
ATOM 2055 C CA . ASN A 1 262 ? 16.889 -6.553 -26.200 1.00 82.75 262 ASN A CA 1
ATOM 2056 C C . ASN A 1 262 ? 15.377 -6.682 -26.077 1.00 82.75 262 ASN A C 1
ATOM 2058 O O . ASN A 1 262 ? 14.937 -7.612 -25.417 1.00 82.75 262 ASN A O 1
ATOM 2062 N N . ALA A 1 263 ? 14.581 -5.872 -26.773 1.00 79.69 263 ALA A N 1
ATOM 2063 C CA . ALA A 1 263 ? 13.122 -6.012 -26.788 1.00 79.69 263 ALA A CA 1
ATOM 2064 C C . ALA A 1 263 ? 12.652 -7.431 -27.181 1.00 79.69 263 ALA A C 1
ATOM 2066 O O . ALA A 1 263 ? 11.598 -7.880 -26.748 1.00 79.69 263 ALA A O 1
ATOM 2067 N N . LYS A 1 264 ? 13.455 -8.176 -27.956 1.00 78.75 264 LYS A N 1
ATOM 2068 C CA . LYS A 1 264 ? 13.157 -9.558 -28.382 1.00 78.75 264 LYS A CA 1
ATOM 2069 C C . LYS A 1 264 ? 13.696 -10.645 -27.448 1.00 78.75 264 LYS A C 1
ATOM 2071 O O . LYS A 1 264 ? 13.356 -11.813 -27.616 1.00 78.75 264 LYS A O 1
ATOM 2076 N N . ARG A 1 265 ? 14.620 -10.299 -26.548 1.00 75.25 265 ARG A N 1
ATOM 2077 C CA . ARG A 1 265 ? 15.402 -11.256 -25.739 1.00 75.25 265 ARG A CA 1
ATOM 2078 C C . ARG A 1 265 ? 15.226 -11.059 -24.240 1.00 75.25 265 ARG A C 1
ATOM 2080 O O . ARG A 1 265 ? 15.458 -11.996 -23.478 1.00 75.25 265 ARG A O 1
ATOM 2087 N N . ALA A 1 266 ? 14.870 -9.851 -23.823 1.00 70.19 266 ALA A N 1
ATOM 2088 C CA . ALA A 1 266 ? 14.696 -9.497 -22.435 1.00 70.19 266 ALA A CA 1
ATOM 2089 C C . ALA A 1 266 ? 13.521 -10.284 -21.857 1.00 70.19 266 ALA A C 1
ATOM 2091 O O . ALA A 1 266 ? 12.414 -10.279 -22.391 1.00 70.19 266 ALA A O 1
ATOM 2092 N N . LYS A 1 267 ? 13.777 -10.951 -20.736 1.00 63.78 267 LYS A N 1
ATOM 2093 C CA . LYS A 1 267 ? 12.732 -11.358 -19.806 1.00 63.78 267 LYS A CA 1
ATOM 2094 C C . LYS A 1 267 ? 12.732 -10.306 -18.714 1.00 63.78 267 LYS A C 1
ATOM 2096 O O . LYS A 1 267 ? 13.625 -10.314 -17.871 1.00 63.78 267 LYS A O 1
ATOM 2101 N N . VAL A 1 268 ? 11.808 -9.355 -18.792 1.00 62.41 268 VAL A N 1
ATOM 2102 C CA . VAL A 1 268 ? 11.654 -8.363 -17.729 1.00 62.41 268 VAL A CA 1
ATOM 2103 C C . VAL A 1 268 ? 10.745 -8.955 -16.672 1.00 62.41 268 VAL A C 1
ATOM 2105 O O . VAL A 1 268 ? 9.584 -9.261 -16.931 1.00 62.41 268 VAL A O 1
ATOM 2108 N N . GLU A 1 269 ? 11.301 -9.143 -15.485 1.00 51.41 269 GLU A N 1
ATOM 2109 C CA . GLU A 1 269 ? 10.522 -9.433 -14.294 1.00 51.41 269 GLU A CA 1
ATOM 2110 C C . GLU A 1 269 ? 10.217 -8.100 -13.609 1.00 51.41 269 GLU A C 1
ATOM 2112 O O . GLU A 1 269 ? 11.120 -7.390 -13.162 1.00 51.41 269 GLU A O 1
ATOM 2117 N N . TYR A 1 270 ? 8.940 -7.728 -13.576 1.00 54.66 270 TYR A N 1
ATOM 2118 C CA . TYR A 1 270 ? 8.497 -6.487 -12.954 1.00 54.66 270 TYR A CA 1
ATOM 2119 C C . TYR A 1 270 ? 8.226 -6.749 -11.476 1.00 54.66 270 TYR A C 1
ATOM 2121 O O . TYR A 1 270 ? 7.238 -7.389 -11.123 1.00 54.66 270 TYR A O 1
ATOM 2129 N N . LYS A 1 271 ? 9.082 -6.221 -10.600 1.00 45.06 271 LYS A N 1
ATOM 2130 C CA . LYS A 1 271 ? 8.766 -6.106 -9.173 1.00 45.06 271 LYS A CA 1
ATOM 2131 C C . LYS A 1 271 ? 8.180 -4.727 -8.927 1.00 45.06 271 LYS A C 1
ATOM 2133 O O . LYS A 1 271 ? 8.908 -3.757 -8.734 1.00 45.06 271 LYS A O 1
ATOM 2138 N N . VAL A 1 272 ? 6.856 -4.634 -8.997 1.00 48.97 272 VAL A N 1
ATOM 2139 C CA . VAL A 1 272 ? 6.140 -3.403 -8.656 1.00 48.97 272 VAL A CA 1
ATOM 2140 C C . VAL A 1 272 ? 6.116 -3.288 -7.135 1.00 48.97 272 VAL A C 1
ATOM 2142 O O . VAL A 1 272 ? 5.418 -4.043 -6.467 1.00 48.97 272 VAL A O 1
ATOM 2145 N N . LYS A 1 273 ? 6.885 -2.347 -6.581 1.00 46.03 273 LYS A N 1
ATOM 2146 C CA . LYS A 1 273 ? 6.729 -1.921 -5.187 1.00 46.03 273 LYS A CA 1
ATOM 2147 C C . LYS A 1 273 ? 5.572 -0.923 -5.156 1.00 46.03 273 LYS A C 1
ATOM 2149 O O . LYS A 1 273 ? 5.786 0.262 -5.394 1.00 46.03 273 LYS A O 1
ATOM 2154 N N . LEU A 1 274 ? 4.347 -1.405 -4.943 1.00 47.53 274 LEU A N 1
ATOM 2155 C CA . LEU A 1 274 ? 3.177 -0.534 -4.843 1.00 47.53 274 LEU A CA 1
ATOM 2156 C C . LEU A 1 274 ? 2.987 -0.126 -3.382 1.00 47.53 274 LEU A C 1
ATOM 2158 O O . LEU A 1 274 ? 2.180 -0.696 -2.652 1.00 47.53 274 LEU A O 1
ATOM 2162 N N . ILE A 1 275 ? 3.753 0.870 -2.957 1.00 47.09 275 ILE A N 1
ATOM 2163 C CA . ILE A 1 275 ? 3.379 1.663 -1.794 1.00 47.09 275 ILE A CA 1
ATOM 2164 C C . ILE A 1 275 ? 3.015 3.036 -2.357 1.00 47.09 275 ILE A C 1
ATOM 2166 O O . ILE A 1 275 ? 3.823 3.653 -3.029 1.00 47.09 275 ILE A O 1
ATOM 2170 N N . TYR A 1 276 ? 1.758 3.446 -2.197 1.00 44.41 276 TYR A N 1
ATOM 2171 C CA . TYR A 1 276 ? 1.148 4.666 -2.750 1.00 44.41 276 TYR A CA 1
ATOM 2172 C C . TYR A 1 276 ? 0.967 4.740 -4.268 1.00 44.41 276 TYR A C 1
ATOM 2174 O O . TYR A 1 276 ? 1.731 5.383 -4.983 1.00 44.41 276 TYR A O 1
ATOM 2182 N N . LEU A 1 277 ? -0.189 4.263 -4.737 1.00 36.25 277 LEU A N 1
ATOM 2183 C CA . LEU A 1 277 ? -0.873 4.970 -5.813 1.00 36.25 277 LEU A CA 1
ATOM 2184 C C . LEU A 1 277 ? -1.767 6.032 -5.156 1.00 36.25 277 LEU A C 1
ATOM 2186 O O . LEU A 1 277 ? -2.889 5.753 -4.746 1.00 36.25 277 LEU A O 1
ATOM 2190 N N . ILE A 1 278 ? -1.270 7.268 -5.029 1.00 35.88 278 ILE A N 1
ATOM 2191 C CA . ILE A 1 278 ? -2.169 8.417 -4.880 1.00 35.88 278 ILE A CA 1
ATOM 2192 C C . ILE A 1 278 ? -2.876 8.554 -6.231 1.00 35.88 278 ILE A C 1
ATOM 2194 O O . ILE A 1 278 ? -2.452 9.317 -7.099 1.00 35.88 278 ILE A O 1
ATOM 2198 N N . MET A 1 279 ? -3.954 7.799 -6.430 1.00 32.56 279 MET A N 1
ATOM 2199 C CA . MET A 1 279 ? -4.973 8.194 -7.388 1.00 32.56 279 MET A CA 1
ATOM 2200 C C . MET A 1 279 ? -5.681 9.402 -6.781 1.00 32.56 279 MET A C 1
ATOM 2202 O O . MET A 1 279 ? -6.713 9.291 -6.128 1.00 32.56 279 MET A O 1
ATOM 2206 N N . GLN A 1 280 ? -5.114 10.594 -6.994 1.00 27.80 280 GLN A N 1
ATOM 2207 C CA . GLN A 1 280 ? -5.933 11.799 -7.028 1.00 27.80 280 GLN A CA 1
ATOM 2208 C C . GLN A 1 280 ? -6.855 11.673 -8.245 1.00 27.80 280 GLN A C 1
ATOM 2210 O O . GLN A 1 280 ? -6.597 12.227 -9.311 1.00 27.80 280 GLN A O 1
ATOM 2215 N N . LEU A 1 281 ? -7.933 10.908 -8.083 1.00 27.14 281 LEU A N 1
ATOM 2216 C CA . LEU A 1 281 ? -9.140 11.057 -8.874 1.00 27.14 281 LEU A CA 1
ATOM 2217 C C . LEU A 1 281 ? -9.744 12.404 -8.469 1.00 27.14 281 LEU A C 1
ATOM 2219 O O . LEU A 1 281 ? -10.568 12.494 -7.563 1.00 27.14 281 LEU A O 1
ATOM 2223 N N . SER A 1 282 ? -9.292 13.483 -9.105 1.00 24.36 282 SER A N 1
ATOM 2224 C CA . SER A 1 282 ? -10.114 14.684 -9.174 1.00 24.36 282 SER A CA 1
ATOM 2225 C C . SER A 1 282 ? -11.330 14.334 -10.033 1.00 24.36 282 SER A C 1
ATOM 2227 O O . SER A 1 282 ? -11.193 14.196 -11.252 1.00 24.36 282 SER A O 1
ATOM 2229 N N . MET A 1 283 ? -12.482 14.124 -9.392 1.00 27.70 283 MET A N 1
ATOM 2230 C CA . MET A 1 283 ? -13.776 14.312 -10.054 1.00 27.70 283 MET A CA 1
ATOM 2231 C C . MET A 1 283 ? -13.970 15.785 -10.408 1.00 27.70 283 MET A C 1
ATOM 2233 O O . MET A 1 283 ? -13.529 16.644 -9.608 1.00 27.70 283 MET A O 1
#

Sequence (283 aa):
MKKILSYSALLLSTLALVACGSSKKASDNGTASNSNFEVSVKDGMFVLPKDEDSSSSYLALQVEIKNNRDKQFSFTNRDITLYNEKDEKVEPIQMYESDSKTKFMDYGDSISKGKSVAGYVVYEVDKNAKYELHFAPSFYEDIKETSNKNNDVAIKVDPSKYEDHIDEAKEVMKKYVDAVYLDGENSGGGTKLSTADNKAKVVALADDKKSSDNGAEFTNDVKADREEFIKKFTESFGKSFYNYKPSDSELRTFAEGYIKANAKRAKVEYKVKLIYLIMQLSM

InterPro domains:
  IPR029050 Immunoprotective extracellular, immunoglobulin-like domain superfamily [G3DSA:2.60.40.1240] (29-166)
  IPR029051 Domain of unknown function DUF4352 [PF11611] (32-142)

Secondary structure (DSSP, 8-state):
---------------------------TTSEEE-SSEEEEEEEEEEEB-TTS-TTS-EEEEEEEEEE-SSS-EE--GGGEEEEETT--EEPPB----SS-SSPBP-TT-EE-TT-EEEEEEEEE--TTS-EEEEE---SSHHHHTTTTS---EEEEE-GGGS---HHHHHHHHHHHHHHHHS-TTTTT--S---TT-TT--------SS--SS------S-HHHHHHHHHHHHHHHHHTT-SSS---HHHHHHHHHHHHHHHHTT--------BS--------

pLDDT: mean 71.61, std 22.68, range [24.34, 96.44]

Radius of gyration: 26.66 Å; chains: 1; bounding box: 74×76×70 Å

Organism: Streptococcus mitis (NCBI:txid28037)